Protein AF-A0A0F9HLG3-F1 (afdb_monomer_lite)

Sequence (207 aa):
MPPKTAQEIFDERIGPDDPARGALIQRFAELKELQERGDPAFQTGSKFFAGQHGQFVEEVLGGLEGGGGGGGGGGAALTFAQTEAGARLAASLARDTERISGRERLKLEDTLQSLATELLPPADVETAMRQVRRGELVKSKLAFQAVLQNLSDEAQNAERRRDLALAEENEKRTLRNARARITIDMVGKDLGRAVLFALSGTGGGGE

Structure (mmCIF, N/CA/C/O backbone):
data_AF-A0A0F9HLG3-F1
#
_entry.id   AF-A0A0F9HLG3-F1
#
loop_
_atom_site.group_PDB
_atom_site.id
_atom_site.type_symbol
_atom_site.label_atom_id
_atom_site.label_alt_id
_atom_site.label_comp_id
_atom_site.label_asym_id
_atom_site.label_entity_id
_atom_site.label_seq_id
_atom_site.pdbx_PDB_ins_code
_atom_site.Cartn_x
_atom_site.Cartn_y
_atom_site.Cartn_z
_atom_site.occupancy
_atom_site.B_iso_or_equiv
_atom_site.auth_seq_id
_atom_site.auth_comp_id
_atom_site.auth_asym_id
_atom_site.auth_atom_id
_atom_site.pdbx_PDB_model_num
ATOM 1 N N . MET A 1 1 ? -19.106 -21.103 63.448 1.00 42.03 1 MET A N 1
ATOM 2 C CA . MET A 1 1 ? -17.889 -20.370 63.045 1.00 42.03 1 MET A CA 1
ATOM 3 C C . MET A 1 1 ? -18.230 -18.890 63.093 1.00 42.03 1 MET A C 1
ATOM 5 O O . MET A 1 1 ? -19.333 -18.573 62.658 1.00 42.03 1 MET A O 1
ATOM 9 N N . PRO A 1 2 ? -17.399 -18.019 63.691 1.00 48.62 2 PRO A N 1
ATOM 10 C CA . PRO A 1 2 ? -17.635 -16.577 63.626 1.00 48.62 2 PRO A CA 1
ATOM 11 C C . PRO A 1 2 ? -17.637 -16.119 62.154 1.00 48.62 2 PRO A C 1
ATOM 13 O O . PRO A 1 2 ? -16.932 -16.736 61.349 1.00 48.62 2 PRO A O 1
ATOM 16 N N . PRO A 1 3 ? -18.442 -15.106 61.777 1.00 56.38 3 PRO A N 1
ATOM 17 C CA . PRO A 1 3 ? -18.376 -14.539 60.435 1.00 56.38 3 PRO A CA 1
ATOM 18 C C . PRO A 1 3 ? -16.963 -13.991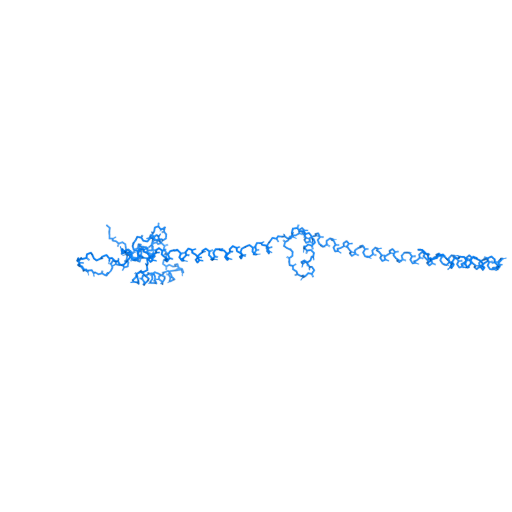 60.217 1.00 56.38 3 PRO A C 1
ATOM 20 O O . PRO A 1 3 ? -16.469 -13.230 61.050 1.00 56.38 3 PRO A O 1
ATOM 23 N N . LYS A 1 4 ? -16.300 -14.421 59.137 1.00 55.88 4 LYS A N 1
ATOM 24 C CA . LYS A 1 4 ? -14.993 -13.878 58.756 1.00 55.88 4 LYS A CA 1
ATOM 25 C C . LYS A 1 4 ? -15.152 -12.378 58.520 1.00 55.88 4 LYS A C 1
ATOM 27 O O . LYS A 1 4 ? -16.118 -11.943 57.891 1.00 55.88 4 LYS A O 1
ATOM 32 N N . THR A 1 5 ? -14.233 -11.587 59.050 1.00 64.19 5 THR A N 1
ATOM 33 C CA . THR A 1 5 ? -14.244 -10.139 58.825 1.00 64.19 5 THR A CA 1
ATOM 34 C C . THR A 1 5 ? -13.869 -9.828 57.374 1.00 64.19 5 THR A C 1
ATOM 36 O O . THR A 1 5 ? -13.147 -10.591 56.731 1.00 64.19 5 THR A O 1
ATOM 39 N N . ALA A 1 6 ? -14.330 -8.689 56.844 1.00 61.19 6 ALA A N 1
ATOM 40 C CA . ALA A 1 6 ? -14.006 -8.265 55.476 1.00 61.19 6 ALA A CA 1
ATOM 41 C C . ALA A 1 6 ? -12.488 -8.220 55.210 1.00 61.19 6 ALA A C 1
ATOM 43 O O . ALA A 1 6 ? -12.047 -8.490 54.097 1.00 61.19 6 ALA A O 1
ATOM 44 N N . GLN A 1 7 ? -11.692 -7.921 56.243 1.00 60.44 7 GLN A N 1
ATOM 45 C CA . GLN A 1 7 ? -10.230 -7.923 56.180 1.00 60.44 7 GLN A CA 1
ATOM 46 C C . GLN A 1 7 ? -9.658 -9.337 56.032 1.00 60.44 7 GLN A C 1
ATOM 48 O O . GLN A 1 7 ? -8.784 -9.539 55.201 1.00 60.44 7 GLN A O 1
ATOM 53 N N . GLU A 1 8 ? -10.193 -10.331 56.745 1.00 63.34 8 GLU A N 1
ATOM 54 C CA . GLU A 1 8 ? -9.744 -11.726 56.633 1.00 63.34 8 GLU A CA 1
ATOM 55 C C . GLU A 1 8 ? -10.077 -12.336 55.262 1.00 63.34 8 GLU A C 1
ATOM 57 O O . GLU A 1 8 ? -9.248 -13.033 54.686 1.00 63.34 8 GLU A O 1
ATOM 62 N N . ILE A 1 9 ? -11.262 -12.041 54.709 1.00 66.19 9 ILE A N 1
ATOM 63 C CA . ILE A 1 9 ? -11.673 -12.502 53.366 1.00 66.19 9 ILE A CA 1
ATOM 64 C C . ILE A 1 9 ? -10.809 -11.856 52.277 1.00 66.19 9 ILE A C 1
ATOM 66 O O . ILE A 1 9 ? -10.445 -12.495 51.286 1.00 66.19 9 ILE A O 1
ATOM 70 N N . PHE A 1 10 ? -10.478 -10.579 52.462 1.00 65.56 10 PHE A N 1
ATOM 71 C CA . PHE A 1 10 ? -9.611 -9.845 51.556 1.00 65.56 10 PHE A CA 1
ATOM 72 C C . PHE A 1 10 ? -8.170 -10.376 51.608 1.00 65.56 10 PHE A C 1
ATOM 74 O O . PHE A 1 10 ? -7.612 -10.700 50.560 1.00 65.56 10 PHE A O 1
ATOM 81 N N . ASP A 1 11 ? -7.603 -10.538 52.807 1.00 63.88 11 ASP A N 1
ATOM 82 C CA . ASP A 1 11 ? -6.215 -10.971 53.019 1.00 63.88 11 ASP A CA 1
ATOM 83 C C . ASP A 1 11 ? -5.979 -12.449 52.618 1.00 63.88 11 ASP A C 1
ATOM 85 O O . ASP A 1 11 ? -4.871 -12.813 52.224 1.00 63.88 11 ASP A O 1
ATOM 89 N N . GLU A 1 12 ? -7.010 -13.307 52.654 1.00 66.62 12 GLU A N 1
ATOM 90 C CA . GLU A 1 12 ? -6.936 -14.712 52.201 1.00 66.62 12 GLU A CA 1
ATOM 91 C C . GLU A 1 12 ? -6.783 -14.832 50.672 1.00 66.62 12 GLU A C 1
ATOM 93 O O . GLU A 1 12 ? -6.252 -15.826 50.168 1.00 66.62 12 GLU A O 1
ATOM 98 N N . ARG A 1 13 ? -7.233 -13.820 49.918 1.00 64.81 13 ARG A N 1
ATOM 99 C CA . ARG A 1 13 ? -7.300 -13.860 48.447 1.00 64.81 13 ARG A CA 1
ATOM 100 C C . ARG A 1 13 ? -6.348 -12.886 47.761 1.00 64.81 13 ARG A C 1
ATOM 102 O O . ARG A 1 13 ? -5.903 -13.159 46.648 1.00 64.81 13 ARG A O 1
ATOM 109 N N . ILE A 1 14 ? -6.047 -11.772 48.418 1.00 61.62 14 ILE A N 1
ATOM 110 C CA . ILE A 1 14 ? -5.098 -10.750 47.986 1.00 61.62 14 ILE A CA 1
ATOM 111 C C . ILE A 1 14 ? -4.077 -10.654 49.111 1.00 61.62 14 ILE A C 1
ATOM 113 O O . ILE A 1 14 ? -4.368 -10.117 50.177 1.00 61.62 14 ILE A O 1
ATOM 117 N N . GLY A 1 15 ? -2.896 -11.234 48.894 1.00 59.78 15 GLY A N 1
ATOM 118 C CA . GLY A 1 15 ? -1.859 -11.287 49.918 1.00 59.78 15 GLY A CA 1
ATOM 119 C C . GLY A 1 15 ? -1.499 -9.890 50.449 1.00 59.78 15 GLY A C 1
ATOM 120 O O . GLY A 1 15 ? -1.635 -8.895 49.731 1.00 59.78 15 GLY A O 1
ATOM 121 N N . PRO A 1 16 ? -1.006 -9.788 51.695 1.00 61.00 16 PRO A N 1
ATOM 122 C CA . PRO A 1 16 ? -0.736 -8.502 52.343 1.00 61.00 16 PRO A CA 1
ATOM 123 C C . PRO A 1 16 ? 0.295 -7.638 51.595 1.00 61.00 16 PRO A C 1
ATOM 125 O O . PRO A 1 16 ? 0.257 -6.414 51.729 1.00 61.00 16 PRO A O 1
ATOM 128 N N . ASP A 1 17 ? 1.149 -8.271 50.784 1.00 62.41 17 ASP A N 1
ATOM 129 C CA . ASP A 1 17 ? 2.221 -7.650 49.998 1.00 62.41 17 ASP A CA 1
ATOM 130 C C . ASP A 1 17 ? 1.841 -7.392 48.522 1.00 62.41 17 ASP A C 1
ATOM 132 O O . ASP A 1 17 ? 2.704 -7.048 47.711 1.00 62.41 17 ASP A O 1
ATOM 136 N N . ASP A 1 18 ? 0.570 -7.565 48.135 1.00 63.25 18 ASP A N 1
ATOM 137 C CA . ASP A 1 18 ? 0.130 -7.331 46.755 1.00 63.25 18 ASP A CA 1
ATOM 138 C C . ASP A 1 18 ? 0.107 -5.818 46.428 1.00 63.25 18 ASP A C 1
ATOM 140 O O . ASP A 1 18 ? -0.595 -5.048 47.098 1.00 63.25 18 ASP A O 1
ATOM 144 N N . PRO A 1 19 ? 0.821 -5.352 45.382 1.00 59.47 19 PRO A N 1
ATOM 145 C CA . PRO A 1 19 ? 0.828 -3.942 44.988 1.00 59.47 19 PRO A CA 1
ATOM 146 C C . PRO A 1 19 ? -0.559 -3.401 44.591 1.00 59.47 19 PRO A C 1
ATOM 148 O O . PRO A 1 19 ? -0.770 -2.186 44.621 1.00 59.47 19 PRO A O 1
ATOM 151 N N . ALA A 1 20 ? -1.523 -4.263 44.250 1.00 62.88 20 ALA A N 1
ATOM 152 C CA . ALA A 1 20 ? -2.897 -3.873 43.930 1.00 62.88 20 ALA A CA 1
ATOM 153 C C . ALA A 1 20 ? -3.781 -3.642 45.171 1.00 62.88 20 ALA A C 1
ATOM 155 O O . ALA A 1 20 ? -4.898 -3.130 45.043 1.00 62.88 20 ALA A O 1
ATOM 156 N N . ARG A 1 21 ? -3.295 -3.964 46.378 1.00 65.81 21 ARG A N 1
ATOM 157 C CA . ARG A 1 21 ? -4.060 -3.883 47.633 1.00 65.81 21 ARG A CA 1
ATOM 158 C C . ARG A 1 21 ? -4.620 -2.490 47.905 1.00 65.81 21 ARG A C 1
ATOM 160 O O . ARG A 1 21 ? -5.815 -2.346 48.153 1.00 65.81 21 ARG A O 1
ATOM 167 N N . GLY A 1 22 ? -3.779 -1.461 47.807 1.00 61.09 22 GLY A N 1
ATOM 168 C CA . GLY A 1 22 ? -4.196 -0.075 48.047 1.00 61.09 22 GLY A CA 1
ATOM 169 C C . GLY A 1 22 ? -5.279 0.392 47.069 1.00 61.09 22 GLY A C 1
ATOM 170 O O . GLY A 1 22 ? -6.257 1.013 47.479 1.00 61.09 22 GLY A O 1
ATOM 171 N N . ALA A 1 23 ? -5.150 0.018 45.792 1.00 66.69 23 ALA A N 1
ATOM 172 C CA . ALA A 1 23 ? -6.131 0.352 44.765 1.00 66.69 23 ALA A CA 1
ATOM 173 C C . ALA A 1 23 ? -7.467 -0.366 45.001 1.00 66.69 23 ALA A C 1
ATOM 175 O O . ALA A 1 23 ? -8.523 0.245 44.865 1.00 66.69 23 ALA A O 1
ATOM 176 N N . LEU A 1 24 ? -7.438 -1.642 45.394 1.00 66.94 24 LEU A N 1
ATOM 177 C CA . LEU A 1 24 ? -8.653 -2.415 45.647 1.00 66.94 24 LEU A CA 1
ATOM 178 C C . LEU A 1 24 ? -9.408 -1.913 46.879 1.00 66.94 24 LEU A C 1
ATOM 180 O O . LEU A 1 24 ? -10.621 -1.751 46.800 1.00 66.94 24 LEU A O 1
ATOM 184 N N . ILE A 1 25 ? -8.716 -1.574 47.970 1.00 70.31 25 ILE A N 1
ATOM 185 C CA . ILE A 1 25 ? -9.344 -0.974 49.162 1.00 70.31 25 ILE A CA 1
ATOM 186 C C . ILE A 1 25 ? -10.061 0.334 48.800 1.00 70.31 25 ILE A C 1
ATOM 188 O O . ILE A 1 25 ? -11.205 0.547 49.204 1.00 70.31 25 ILE A O 1
ATOM 192 N N . GLN A 1 26 ? -9.418 1.187 47.997 1.00 69.00 26 GLN A N 1
ATOM 193 C CA . GLN A 1 26 ? -10.017 2.441 47.545 1.00 69.00 26 GLN A CA 1
ATOM 194 C C . GLN A 1 26 ? -11.257 2.194 46.671 1.00 69.00 26 GLN A C 1
ATOM 196 O O . GLN A 1 26 ? -12.282 2.843 46.865 1.00 69.00 26 GLN A O 1
ATOM 201 N N . ARG A 1 27 ? -11.212 1.194 45.780 1.00 70.88 27 ARG A N 1
ATOM 202 C CA . ARG A 1 27 ? -12.379 0.787 44.981 1.00 70.88 27 ARG A CA 1
ATOM 203 C C . ARG A 1 27 ? -13.511 0.221 45.831 1.00 70.88 27 ARG A C 1
ATOM 205 O O . ARG A 1 27 ? -14.661 0.532 45.557 1.00 70.88 27 ARG A O 1
ATOM 212 N N . PHE A 1 28 ? -13.225 -0.556 46.872 1.00 73.25 28 PHE A N 1
ATOM 213 C CA . PHE A 1 28 ? -14.263 -1.053 47.781 1.00 73.25 28 PHE A CA 1
ATOM 214 C C . PHE A 1 28 ? -14.950 0.076 48.559 1.00 73.25 28 PHE A C 1
ATOM 216 O O . PHE A 1 28 ? -16.162 0.019 48.758 1.00 73.25 28 PHE A O 1
ATOM 223 N N . 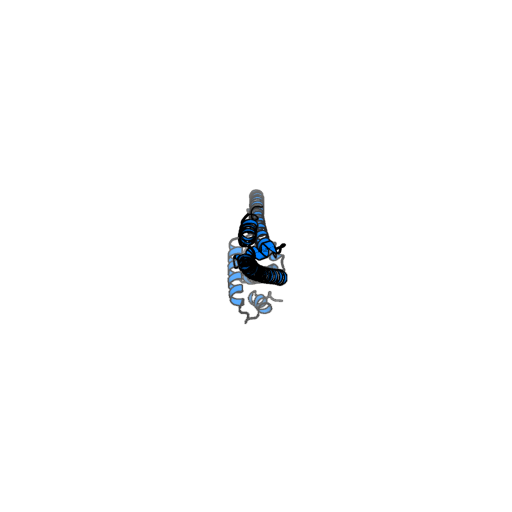ALA A 1 29 ? -14.212 1.121 48.942 1.00 72.38 29 ALA A N 1
ATOM 224 C CA . ALA A 1 29 ? -14.798 2.312 49.556 1.00 72.38 29 ALA A CA 1
ATOM 225 C C . ALA A 1 29 ? -15.721 3.070 48.582 1.00 72.38 29 ALA A C 1
ATOM 227 O O . ALA A 1 29 ? -16.839 3.418 48.954 1.00 72.38 29 ALA A O 1
ATOM 228 N N . GLU A 1 30 ? -15.300 3.251 47.325 1.00 72.69 30 GLU A N 1
ATOM 229 C CA . GLU A 1 30 ? -16.135 3.854 46.271 1.00 72.69 30 GLU A CA 1
ATOM 230 C C . GLU A 1 30 ? -17.400 3.025 45.997 1.00 72.69 30 GLU A C 1
ATOM 232 O O . GLU A 1 30 ? -18.493 3.569 45.857 1.00 72.69 30 GLU A O 1
ATOM 237 N N . LEU A 1 31 ? -17.277 1.695 45.958 1.00 73.75 31 LEU A N 1
ATOM 238 C CA . LEU A 1 31 ? -18.411 0.788 45.769 1.00 73.75 31 LEU A CA 1
ATOM 239 C C . LEU A 1 31 ? -19.404 0.854 46.932 1.00 73.75 31 LEU A C 1
ATOM 241 O O . LEU A 1 31 ? -20.612 0.813 46.701 1.00 73.75 31 LEU A O 1
ATOM 245 N N . LYS A 1 32 ? -18.913 1.008 48.165 1.00 72.00 32 LYS A N 1
ATOM 246 C CA . LYS A 1 32 ? -19.766 1.218 49.338 1.00 72.00 32 LYS A CA 1
ATOM 247 C C . LYS A 1 32 ? -20.513 2.551 49.258 1.00 72.00 32 LYS A C 1
ATOM 249 O O . LYS A 1 32 ? -21.709 2.586 49.526 1.00 72.00 32 LYS A O 1
ATOM 254 N N . GLU A 1 33 ? -19.855 3.621 48.818 1.00 74.88 33 GLU A N 1
ATOM 255 C CA . GLU A 1 33 ? -20.517 4.913 48.594 1.00 74.88 33 GLU A CA 1
ATOM 256 C C . GLU A 1 33 ? -21.612 4.803 47.516 1.00 74.88 33 GLU A C 1
ATOM 258 O O . GLU A 1 33 ? -22.705 5.346 47.675 1.00 74.88 33 GLU A O 1
ATOM 263 N N . LEU A 1 34 ? -21.368 4.045 46.441 1.00 72.88 34 LEU A N 1
ATOM 264 C CA . LEU A 1 34 ? -22.370 3.776 45.402 1.00 72.88 34 LEU A CA 1
ATOM 265 C C . LEU A 1 34 ? -23.542 2.928 45.919 1.00 72.88 34 LEU A C 1
ATOM 267 O O . LEU A 1 34 ? -24.694 3.185 45.557 1.00 72.88 34 LEU A O 1
ATOM 271 N N . GLN A 1 35 ? -23.273 1.961 46.797 1.00 72.12 35 GLN A N 1
ATOM 272 C CA . GLN A 1 35 ? -24.302 1.169 47.469 1.00 72.12 35 GLN A CA 1
ATOM 273 C C . GLN A 1 35 ? -25.169 2.043 48.391 1.00 72.12 35 GLN A C 1
ATOM 275 O O . GLN A 1 35 ? -26.398 1.980 48.297 1.00 72.12 35 GLN A O 1
ATOM 280 N N . GLU A 1 36 ? -24.555 2.904 49.212 1.00 73.56 36 GLU A N 1
ATOM 281 C CA . GLU A 1 36 ? -25.245 3.869 50.089 1.00 73.56 36 GLU A CA 1
ATOM 282 C C . GLU A 1 36 ? -26.058 4.898 49.286 1.00 73.56 36 GLU A C 1
ATOM 284 O O . GLU A 1 36 ? -27.140 5.317 49.703 1.00 73.56 36 GLU A O 1
ATOM 289 N N . ARG A 1 37 ? -25.585 5.259 48.088 1.00 73.94 37 ARG A N 1
ATOM 290 C CA . ARG A 1 37 ? -26.290 6.140 47.144 1.00 73.94 37 ARG A CA 1
ATOM 291 C C . ARG A 1 37 ? -27.481 5.470 46.451 1.00 73.94 37 ARG A C 1
ATOM 293 O O . ARG A 1 37 ? -28.236 6.151 45.755 1.00 73.94 37 ARG A O 1
ATOM 300 N N . GLY A 1 38 ? -27.668 4.164 46.639 1.00 68.06 38 GLY A N 1
ATOM 301 C CA . GLY A 1 38 ? -28.791 3.424 46.070 1.00 68.06 38 GLY A CA 1
ATOM 302 C C . GLY A 1 38 ? -28.574 2.973 44.625 1.00 68.06 38 GLY A C 1
ATOM 303 O O . GLY A 1 38 ? -29.555 2.793 43.902 1.00 68.06 38 GLY A O 1
ATOM 304 N N . ASP A 1 39 ? -27.324 2.809 44.174 1.00 71.88 39 ASP A N 1
ATOM 305 C CA . ASP A 1 39 ? -27.041 2.356 42.808 1.00 71.88 39 ASP A CA 1
ATOM 306 C C . ASP A 1 39 ? -27.589 0.929 42.590 1.00 71.88 39 ASP A C 1
ATOM 308 O O . ASP A 1 39 ? -27.182 0.008 43.309 1.00 71.88 39 ASP A O 1
ATOM 312 N N . PRO A 1 40 ? -28.495 0.710 41.613 1.00 65.56 40 PRO A N 1
ATOM 313 C CA . PRO A 1 40 ? -29.122 -0.589 41.366 1.00 65.56 40 PRO A CA 1
ATOM 314 C C . PRO A 1 40 ? -28.126 -1.697 40.994 1.00 65.56 40 PRO A C 1
ATOM 316 O O . PRO A 1 40 ? -28.454 -2.874 41.153 1.00 65.56 40 PRO A O 1
ATOM 319 N N . ALA A 1 41 ? -26.922 -1.360 40.518 1.00 67.62 41 ALA A N 1
ATOM 320 C CA . ALA A 1 41 ? -25.886 -2.341 40.202 1.00 67.62 41 ALA A CA 1
ATOM 321 C C . ALA A 1 41 ? -25.229 -2.950 41.452 1.00 67.62 41 ALA A C 1
ATOM 323 O O . ALA A 1 41 ? -24.700 -4.060 41.361 1.00 67.62 41 ALA A O 1
ATOM 324 N N . PHE A 1 42 ? -25.307 -2.278 42.604 1.00 67.50 42 PHE A N 1
ATOM 325 C CA . PHE A 1 42 ? -24.647 -2.681 43.853 1.00 67.50 42 PHE A CA 1
ATOM 326 C C . PHE A 1 42 ? -25.632 -2.942 45.002 1.00 67.50 42 PHE A C 1
ATOM 328 O O . PHE A 1 42 ? -25.222 -3.078 46.150 1.00 67.50 42 PHE A O 1
ATOM 335 N N . GLN A 1 43 ? -26.929 -3.060 44.700 1.00 71.69 43 GLN A N 1
ATOM 336 C CA . GLN A 1 43 ? -27.934 -3.528 45.659 1.00 71.69 43 GLN A CA 1
ATOM 337 C C . GLN A 1 43 ? -27.932 -5.056 45.784 1.00 71.69 43 GLN A C 1
ATOM 339 O O . GLN A 1 43 ? -27.648 -5.775 44.819 1.00 71.69 43 GLN A O 1
ATOM 344 N N . THR A 1 44 ? -28.304 -5.553 46.964 1.00 63.12 44 THR A N 1
ATOM 345 C CA . THR A 1 44 ? -28.450 -6.984 47.257 1.00 63.12 44 THR A CA 1
ATOM 346 C C . THR A 1 44 ? -29.336 -7.663 46.204 1.00 63.12 44 THR A C 1
ATOM 348 O O . THR A 1 44 ? -30.454 -7.216 45.939 1.00 63.12 44 THR A O 1
ATOM 351 N N . GLY A 1 45 ? -28.834 -8.729 45.571 1.00 59.56 45 GLY A N 1
ATOM 352 C CA . GLY A 1 45 ? -29.530 -9.422 44.473 1.00 59.56 45 GLY A CA 1
ATOM 353 C C . GLY A 1 45 ? -29.275 -8.869 43.061 1.00 59.56 45 GLY A C 1
ATOM 354 O O . GLY A 1 45 ? -29.915 -9.314 42.104 1.00 59.56 45 GLY A O 1
ATOM 355 N N . SER A 1 46 ? -28.343 -7.925 42.894 1.00 68.56 46 SER A N 1
ATOM 356 C CA . SER A 1 46 ? -27.893 -7.451 41.579 1.00 68.56 46 SER A CA 1
ATOM 357 C C . SER A 1 46 ? -27.262 -8.566 40.730 1.00 68.56 46 SER A C 1
ATOM 359 O O . SER A 1 46 ? -26.563 -9.450 41.227 1.00 68.56 46 SER A O 1
ATOM 361 N N . LYS A 1 47 ? -27.424 -8.470 39.401 1.00 70.25 47 LYS A N 1
ATOM 362 C CA . LYS A 1 47 ? -26.732 -9.341 38.430 1.00 70.25 47 LYS A CA 1
ATOM 363 C C . LYS A 1 47 ? -25.208 -9.247 38.537 1.00 70.25 47 LYS A C 1
ATOM 365 O O . LYS A 1 47 ? -24.531 -10.200 38.165 1.00 70.25 47 LYS A O 1
ATOM 370 N N . PHE A 1 48 ? -24.678 -8.127 39.033 1.00 69.31 48 PHE A N 1
ATOM 371 C CA . PHE A 1 48 ? -23.248 -7.968 39.296 1.00 69.31 48 PHE A CA 1
ATOM 372 C C . PHE A 1 48 ? -22.763 -9.013 40.308 1.00 69.31 48 PHE A C 1
ATOM 374 O O . PHE A 1 48 ? -21.783 -9.707 40.047 1.00 69.31 48 PHE A O 1
ATOM 381 N N . PHE A 1 49 ? -23.516 -9.206 41.393 1.00 69.12 49 PHE A N 1
ATOM 382 C CA . PHE A 1 49 ? -23.207 -10.164 42.454 1.00 69.12 49 PHE A CA 1
ATOM 383 C C . PHE A 1 49 ? -23.403 -11.632 42.049 1.00 69.12 49 PHE A C 1
ATOM 385 O O . PHE A 1 49 ? -22.860 -12.524 42.688 1.00 69.12 49 PHE A O 1
ATOM 392 N N . ALA A 1 50 ? -24.078 -11.911 40.929 1.00 68.50 50 ALA A N 1
ATOM 393 C CA . ALA A 1 50 ? -24.226 -13.274 40.414 1.00 68.50 50 ALA A CA 1
ATOM 394 C C . ALA A 1 50 ? -22.927 -13.862 39.814 1.00 68.50 50 ALA A C 1
ATOM 396 O O . ALA A 1 50 ? -22.847 -15.070 39.593 1.00 68.50 50 ALA A O 1
ATOM 397 N N . GLY A 1 51 ? -21.917 -13.033 39.519 1.00 67.69 51 GLY A N 1
ATOM 398 C CA . GLY A 1 51 ? -20.627 -13.477 38.979 1.00 67.69 51 GLY A CA 1
ATOM 399 C C . GLY A 1 51 ? -19.603 -13.847 40.059 1.00 67.69 51 GLY A C 1
ATOM 400 O O . GLY A 1 51 ? -19.676 -13.370 41.185 1.00 67.69 51 GLY A O 1
ATOM 401 N N . GLN A 1 52 ? -18.576 -14.625 39.700 1.00 63.16 52 GLN A N 1
ATOM 402 C CA . GLN A 1 52 ? -17.522 -15.077 40.628 1.00 63.16 52 GLN A CA 1
ATOM 403 C C . GLN A 1 52 ? -16.767 -13.921 41.321 1.00 63.16 52 GLN A C 1
ATOM 405 O O . GLN A 1 52 ? -16.363 -14.042 42.476 1.00 63.16 52 GLN A O 1
ATOM 410 N N . HIS A 1 53 ? -16.591 -12.792 40.627 1.00 66.44 53 HIS A N 1
ATOM 411 C CA . HIS A 1 53 ? -16.017 -11.566 41.195 1.00 66.44 53 HIS A CA 1
ATOM 412 C C . HIS A 1 53 ? -17.043 -10.749 41.985 1.00 66.44 53 HIS A C 1
ATOM 414 O O . HIS A 1 53 ? -16.686 -10.125 42.975 1.00 66.44 53 HIS A O 1
ATOM 420 N N . GLY A 1 54 ? -18.312 -10.785 41.581 1.00 68.06 54 GLY A N 1
ATOM 421 C CA . GLY A 1 54 ? -19.398 -10.121 42.289 1.00 68.06 54 GLY A CA 1
ATOM 422 C C . GLY A 1 54 ? -19.648 -10.729 43.660 1.00 68.06 54 GLY A C 1
ATOM 423 O O . GLY A 1 54 ? -19.697 -9.996 44.634 1.00 68.06 54 GLY A O 1
ATOM 424 N N . GLN A 1 55 ? -19.689 -12.057 43.760 1.00 69.62 55 GLN A N 1
ATOM 425 C CA . GLN A 1 55 ? -19.842 -12.762 45.038 1.00 69.62 55 GLN A CA 1
ATOM 426 C C . GLN A 1 55 ? -18.759 -12.367 46.049 1.00 69.62 55 GLN A C 1
ATOM 428 O O . GLN A 1 55 ? -19.054 -12.155 47.216 1.00 69.62 55 GLN A O 1
ATOM 433 N N . PHE A 1 56 ? -17.515 -12.196 45.590 1.00 69.94 56 PHE A N 1
ATOM 434 C CA . PHE A 1 56 ? -16.425 -11.709 46.438 1.00 69.94 56 PHE A CA 1
ATOM 435 C C . PHE A 1 56 ? -16.661 -10.277 46.928 1.00 69.94 56 PHE A C 1
ATOM 437 O O . PHE A 1 56 ? -16.431 -9.977 48.094 1.00 69.94 56 PHE A O 1
ATOM 444 N N . VAL A 1 57 ? -17.137 -9.391 46.049 1.00 71.38 57 VAL A N 1
ATOM 445 C CA . VAL A 1 57 ? -17.460 -8.008 46.419 1.00 71.38 57 VAL A CA 1
ATOM 446 C C . VAL A 1 57 ? -18.639 -7.964 47.394 1.00 71.38 57 VAL A C 1
ATOM 448 O O . VAL A 1 57 ? -18.587 -7.206 48.355 1.00 71.38 57 VAL A O 1
ATOM 451 N N . GLU A 1 58 ? -19.661 -8.795 47.191 1.00 72.00 58 GLU A N 1
ATOM 452 C CA . GLU A 1 58 ? -20.810 -8.928 48.095 1.00 72.00 58 GLU A CA 1
ATOM 453 C C . GLU A 1 58 ? -20.379 -9.415 49.484 1.00 72.00 58 GLU A C 1
ATOM 455 O O . GLU A 1 58 ? -20.809 -8.864 50.493 1.00 72.00 58 GLU A O 1
ATOM 460 N N . GLU A 1 59 ? -19.477 -10.395 49.546 1.00 69.75 59 GLU A N 1
ATOM 461 C CA . GLU A 1 59 ? -18.959 -10.947 50.802 1.00 69.75 59 GLU A CA 1
ATOM 462 C C . GLU A 1 59 ? -18.110 -9.920 51.574 1.00 69.75 59 GLU A C 1
ATOM 464 O O . GLU A 1 59 ? -18.267 -9.757 52.786 1.00 69.75 59 GLU A O 1
ATOM 469 N N . VAL A 1 60 ? -17.259 -9.162 50.871 1.00 70.44 60 VAL A N 1
ATOM 470 C CA . VAL A 1 60 ? -16.436 -8.090 51.460 1.00 70.44 60 VAL A CA 1
ATOM 471 C C . VAL A 1 60 ? -17.300 -6.911 51.926 1.00 70.44 60 VAL A C 1
ATOM 473 O O . VAL A 1 60 ? -17.076 -6.386 53.019 1.00 70.44 60 VAL A O 1
ATOM 476 N N . LEU A 1 61 ? -18.310 -6.507 51.147 1.00 69.62 61 LEU A N 1
ATOM 477 C CA . LEU A 1 61 ? -19.250 -5.443 51.526 1.00 69.62 61 LEU A CA 1
ATOM 478 C C . LEU A 1 61 ? -20.153 -5.868 52.695 1.00 69.62 61 LEU A C 1
ATOM 480 O O . LEU A 1 61 ? -20.312 -5.103 53.646 1.00 69.62 61 LEU A O 1
ATOM 484 N N . GLY A 1 62 ? -20.661 -7.102 52.696 1.00 67.31 62 GLY A N 1
ATOM 485 C CA . GLY A 1 62 ? -21.440 -7.652 53.811 1.00 67.31 62 GLY A CA 1
ATOM 486 C C . GLY A 1 62 ? -20.620 -7.780 55.101 1.00 67.31 62 GLY A C 1
ATOM 487 O O . GLY A 1 62 ? -21.117 -7.507 56.195 1.00 67.31 62 GLY A O 1
ATOM 488 N N . GLY A 1 63 ? -19.326 -8.099 54.989 1.00 63.00 63 GLY A N 1
ATOM 489 C CA . GLY A 1 63 ? -18.390 -8.088 56.117 1.00 63.00 63 GLY A CA 1
ATOM 490 C C . GLY A 1 63 ? -18.093 -6.686 56.674 1.00 63.00 63 GLY A C 1
ATOM 491 O O . GLY A 1 63 ? -17.741 -6.564 57.848 1.00 63.00 63 GLY A O 1
ATOM 492 N N . LEU A 1 64 ? -18.253 -5.627 55.868 1.00 61.09 64 LEU A N 1
ATOM 493 C CA . LEU A 1 64 ? -18.159 -4.222 56.299 1.00 61.09 64 LEU A CA 1
ATOM 494 C C . LEU A 1 64 ? -19.440 -3.733 56.996 1.00 61.09 64 LEU A C 1
ATOM 496 O O . LEU A 1 64 ? -19.383 -2.777 57.773 1.00 61.09 64 LEU A O 1
ATOM 500 N N . GLU A 1 65 ? -20.581 -4.366 56.723 1.00 55.28 65 GLU A N 1
ATOM 501 C CA . GLU A 1 65 ? -21.891 -4.041 57.304 1.00 55.28 65 GLU A CA 1
ATOM 502 C C . GLU A 1 65 ? -22.073 -4.660 58.705 1.00 55.28 65 GLU A C 1
ATOM 504 O O . GLU A 1 65 ? -22.717 -4.076 59.577 1.00 55.28 65 GLU A O 1
ATOM 509 N N . GLY A 1 66 ? -21.395 -5.780 58.986 1.00 47.41 66 GLY A N 1
ATOM 510 C CA . GLY A 1 66 ? -21.416 -6.477 60.282 1.00 47.41 66 GLY A CA 1
ATOM 511 C C . GLY A 1 66 ? -20.807 -5.724 61.479 1.00 47.41 66 GLY A C 1
ATOM 512 O O . GLY A 1 66 ? -20.773 -6.269 62.582 1.00 47.41 66 GLY A O 1
ATOM 513 N N . GLY A 1 67 ? -20.327 -4.490 61.290 1.00 41.28 67 GLY A N 1
ATOM 514 C CA . GLY A 1 67 ? -19.754 -3.641 62.344 1.00 41.28 67 GLY A CA 1
ATOM 515 C C . GLY A 1 67 ? -20.686 -2.559 62.909 1.00 41.28 67 GLY A C 1
ATOM 516 O O . GLY A 1 67 ? -20.311 -1.895 63.875 1.00 41.28 67 GLY A O 1
ATOM 517 N N . GLY A 1 68 ? -21.878 -2.353 62.339 1.00 35.38 68 GLY A N 1
ATOM 518 C CA . GLY A 1 68 ? -22.808 -1.291 62.746 1.00 35.38 68 GLY A CA 1
ATOM 519 C C . GLY A 1 68 ? -24.117 -1.855 63.291 1.00 35.38 68 GLY A C 1
ATOM 520 O O . GLY A 1 68 ? -24.924 -2.397 62.547 1.00 35.38 68 GLY A O 1
ATOM 521 N N . GLY A 1 69 ? -24.332 -1.757 64.601 1.00 33.56 69 GLY A N 1
ATOM 522 C CA . GLY A 1 69 ? -25.502 -2.325 65.265 1.00 33.56 69 GLY A CA 1
ATOM 523 C C . GLY A 1 69 ? -26.846 -1.653 64.940 1.00 33.56 69 GLY A C 1
ATOM 524 O O . GLY A 1 69 ? -26.932 -0.440 64.823 1.00 33.56 69 GLY A O 1
ATOM 525 N N . GLY A 1 70 ? -27.902 -2.476 64.953 1.00 34.34 70 GLY A N 1
ATOM 526 C CA . GLY A 1 70 ? -29.154 -2.221 65.681 1.00 34.34 70 GLY A CA 1
ATOM 527 C C . GLY A 1 70 ? -30.238 -1.336 65.047 1.00 34.34 70 GLY A C 1
ATOM 528 O O . GLY A 1 70 ? -30.066 -0.135 64.906 1.00 34.34 70 GLY A O 1
ATOM 529 N N . GLY A 1 71 ? -31.445 -1.908 64.900 1.00 31.83 71 GLY A N 1
ATOM 530 C CA . GLY A 1 71 ? -32.689 -1.179 65.197 1.00 31.83 71 GLY A CA 1
ATOM 531 C C . GLY A 1 71 ? -33.799 -1.186 64.138 1.00 31.83 71 GLY A C 1
ATOM 532 O O . GLY A 1 71 ? -33.834 -0.316 63.287 1.00 31.83 71 GLY A O 1
ATOM 533 N N . GLY A 1 72 ? -34.760 -2.107 64.298 1.00 31.16 72 GLY A N 1
ATOM 534 C CA . GLY A 1 72 ? -36.207 -1.833 64.391 1.00 31.16 72 GLY A CA 1
ATOM 535 C C . GLY A 1 72 ? -37.004 -1.214 63.224 1.00 31.16 72 GLY A C 1
ATOM 536 O O . GLY A 1 72 ? -36.703 -0.137 62.736 1.00 31.16 72 GLY A O 1
ATOM 537 N N . GLY A 1 73 ? -38.187 -1.795 62.973 1.00 33.88 73 GLY A N 1
ATOM 538 C CA . GLY A 1 73 ? -39.402 -1.011 62.696 1.00 33.88 73 GLY A CA 1
ATOM 539 C C . GLY A 1 73 ? -40.148 -1.354 61.405 1.00 33.88 73 GLY A C 1
ATOM 540 O O . GLY A 1 73 ? -39.632 -1.187 60.311 1.00 33.88 73 GLY A O 1
ATOM 541 N N . GLY A 1 74 ? -41.386 -1.834 61.552 1.00 38.00 74 GLY A N 1
ATOM 542 C CA . GLY A 1 74 ? -42.265 -2.271 60.468 1.00 38.00 74 GLY A CA 1
ATOM 543 C C . GLY A 1 74 ? -42.883 -1.157 59.613 1.00 38.00 74 GLY A C 1
ATOM 544 O O . GLY A 1 74 ? -42.929 0.008 59.996 1.00 38.00 74 GLY A O 1
ATOM 545 N N . GLY A 1 75 ? -43.432 -1.579 58.470 1.00 36.81 75 GLY A N 1
ATOM 546 C CA . GLY A 1 75 ? -44.233 -0.766 57.552 1.00 36.81 75 GLY A CA 1
ATOM 547 C C . GLY A 1 75 ? -43.806 -0.983 56.103 1.00 36.81 75 GLY A C 1
ATOM 548 O O . GLY A 1 75 ? -42.905 -0.308 55.622 1.00 36.81 75 GLY A O 1
ATOM 549 N N . ALA A 1 76 ? -44.428 -1.933 55.397 1.00 47.69 76 ALA A N 1
ATOM 550 C CA . ALA A 1 76 ? -44.128 -2.204 53.991 1.00 47.69 76 ALA A CA 1
ATOM 551 C C . ALA A 1 76 ? -44.672 -1.083 53.084 1.00 47.69 76 ALA A C 1
ATOM 553 O O . ALA A 1 76 ? -45.742 -1.206 52.488 1.00 47.69 76 ALA A O 1
ATOM 554 N N . ALA A 1 77 ? -43.940 0.027 52.995 1.00 49.72 77 ALA A N 1
ATOM 555 C CA . ALA A 1 77 ? -44.072 0.972 51.897 1.00 49.72 77 ALA A CA 1
ATOM 556 C C . ALA A 1 77 ? -43.324 0.396 50.685 1.00 49.72 77 ALA A C 1
ATOM 558 O O . ALA A 1 77 ? -42.128 0.120 50.770 1.00 49.72 77 ALA A O 1
ATOM 559 N N . LEU A 1 78 ? -44.030 0.180 49.570 1.00 50.62 78 LEU A N 1
ATOM 560 C CA . LEU A 1 78 ? -43.407 -0.239 48.312 1.00 50.62 78 LEU A CA 1
ATOM 561 C C . LEU A 1 78 ? -42.372 0.816 47.902 1.00 50.62 78 LEU A C 1
ATOM 563 O O . LEU A 1 78 ? -42.693 2.004 47.817 1.00 50.62 78 LEU A O 1
ATOM 567 N N . THR A 1 79 ? -41.132 0.397 47.659 1.00 65.25 79 THR A N 1
ATOM 568 C CA . THR A 1 79 ? -40.079 1.316 47.206 1.00 65.25 79 THR A CA 1
ATOM 569 C C . THR A 1 79 ? -40.416 1.838 45.808 1.00 65.25 79 THR A C 1
ATOM 571 O O . THR A 1 79 ? -41.123 1.181 45.045 1.00 65.25 79 THR A O 1
ATOM 574 N N . PHE A 1 80 ? -39.919 3.019 45.424 1.00 56.25 80 PHE A N 1
ATOM 575 C CA . PHE A 1 80 ? -40.212 3.606 44.107 1.00 56.25 80 PHE A CA 1
ATOM 576 C C . PHE A 1 80 ? -39.901 2.634 42.950 1.00 56.25 80 PHE A C 1
ATOM 578 O O . PHE A 1 80 ? -40.677 2.548 42.004 1.00 56.25 80 PHE A O 1
ATOM 585 N N . ALA A 1 81 ? -38.852 1.813 43.077 1.00 60.59 81 ALA A N 1
ATOM 586 C CA . ALA A 1 81 ? -38.506 0.747 42.132 1.00 60.59 81 ALA A CA 1
ATOM 587 C C . ALA A 1 81 ? -39.571 -0.366 42.012 1.00 60.59 81 ALA A C 1
ATOM 589 O O . ALA A 1 81 ? -39.697 -0.978 40.955 1.00 60.59 81 ALA A O 1
ATOM 590 N N . GLN A 1 82 ? -40.347 -0.611 43.073 1.00 66.69 82 GLN A N 1
ATOM 591 C CA . GLN A 1 82 ? -41.457 -1.572 43.116 1.00 66.69 82 GLN A CA 1
ATOM 592 C C . GLN A 1 82 ? -42.787 -0.971 42.633 1.00 66.69 82 GLN A C 1
ATOM 594 O O . GLN A 1 82 ? -43.753 -1.704 42.428 1.00 66.69 82 GLN A O 1
ATOM 599 N N . THR A 1 83 ? -42.861 0.349 42.440 1.00 72.25 83 THR A N 1
ATOM 600 C CA . THR A 1 83 ? -44.046 0.990 41.857 1.00 72.25 83 THR A CA 1
ATOM 601 C C . THR A 1 83 ? -44.077 0.821 40.339 1.00 72.25 83 THR A C 1
ATOM 603 O O . THR A 1 83 ? -43.043 0.776 39.674 1.00 72.25 83 THR A O 1
ATOM 606 N N . GLU A 1 84 ? -45.278 0.794 39.758 1.00 73.62 84 GLU A N 1
ATOM 607 C CA . GLU A 1 84 ? -45.467 0.700 38.305 1.00 73.62 84 GLU A CA 1
ATOM 608 C C . GLU A 1 84 ? -44.767 1.849 37.549 1.00 73.62 84 GLU A C 1
ATOM 610 O O . GLU A 1 84 ? -44.239 1.658 36.453 1.00 73.62 84 GLU A O 1
ATOM 615 N N . ALA A 1 85 ? -44.696 3.037 38.160 1.00 69.88 85 ALA A N 1
ATOM 616 C CA . ALA A 1 85 ? -43.949 4.174 37.631 1.00 69.88 85 ALA A CA 1
ATOM 617 C C . ALA A 1 85 ? -42.430 3.910 37.599 1.00 69.88 85 ALA A C 1
ATOM 619 O O . ALA A 1 85 ? -41.785 4.201 36.590 1.00 69.88 85 ALA A O 1
ATOM 620 N N . GLY A 1 86 ? -41.871 3.301 38.651 1.00 69.06 86 GLY A N 1
ATOM 621 C CA . GLY A 1 86 ? -40.467 2.884 38.692 1.00 69.06 86 GLY A CA 1
ATOM 622 C C . GLY A 1 86 ? -40.144 1.784 37.682 1.00 69.06 86 GLY A C 1
ATOM 623 O O . GLY A 1 86 ? -39.132 1.874 36.989 1.00 69.06 86 GLY A O 1
ATOM 624 N N . ALA A 1 87 ? -41.037 0.807 37.506 1.00 71.50 87 ALA A N 1
ATOM 625 C CA . ALA A 1 87 ? -40.885 -0.237 36.490 1.00 71.50 87 ALA A CA 1
ATOM 626 C C . ALA A 1 87 ? -40.875 0.338 35.059 1.00 71.50 87 ALA A C 1
ATOM 628 O O . ALA A 1 87 ? -40.064 -0.070 34.223 1.00 71.50 87 ALA A O 1
ATOM 629 N N . ARG A 1 88 ? -41.732 1.331 34.778 1.00 73.62 88 ARG A N 1
ATOM 630 C CA . ARG A 1 88 ? -41.768 2.030 33.480 1.00 73.62 88 ARG A CA 1
ATOM 631 C C . ARG A 1 88 ? -40.508 2.867 33.235 1.00 73.62 88 ARG A C 1
ATOM 633 O O . ARG A 1 88 ? -39.986 2.839 32.121 1.00 73.62 88 ARG A O 1
ATOM 640 N N . LEU A 1 89 ? -39.998 3.559 34.257 1.00 75.31 89 LEU A N 1
ATOM 641 C CA . LEU A 1 89 ? -38.752 4.333 34.173 1.00 75.31 89 LEU A CA 1
ATOM 642 C C . LEU A 1 89 ? -37.528 3.421 33.980 1.00 75.31 89 LEU A C 1
ATOM 644 O O . LEU A 1 89 ? -36.676 3.690 33.137 1.00 75.31 89 LEU A O 1
ATOM 648 N N . ALA A 1 90 ? -37.456 2.304 34.708 1.00 73.75 90 ALA A N 1
ATOM 649 C CA . ALA A 1 90 ? -36.388 1.320 34.544 1.00 73.75 90 ALA A CA 1
ATOM 650 C C . ALA A 1 90 ? -36.392 0.720 33.129 1.00 73.75 90 ALA A C 1
ATOM 652 O O . ALA A 1 90 ? -35.338 0.585 32.509 1.00 73.75 90 ALA A O 1
ATOM 653 N N . ALA A 1 91 ? -37.575 0.430 32.578 1.00 74.88 91 ALA A N 1
ATOM 654 C CA . ALA A 1 91 ? -37.712 -0.049 31.206 1.00 74.88 91 ALA A CA 1
ATOM 655 C C . ALA A 1 91 ? -37.319 1.009 30.156 1.00 74.88 91 ALA A C 1
ATOM 657 O O . ALA A 1 91 ? -36.761 0.646 29.118 1.00 74.88 91 ALA A O 1
ATOM 658 N N . SER A 1 92 ? -37.582 2.303 30.391 1.00 78.12 92 SER A N 1
ATOM 659 C CA . SER A 1 92 ? -37.137 3.360 29.469 1.00 78.12 92 SER A CA 1
ATOM 660 C C . SER A 1 92 ? -35.623 3.547 29.518 1.00 78.12 92 SER A C 1
ATOM 662 O O . SER A 1 92 ? -34.987 3.582 28.467 1.00 78.12 92 SER A O 1
ATOM 664 N N . LEU A 1 93 ? -35.040 3.573 30.719 1.00 78.69 93 LEU A N 1
ATOM 665 C CA . LEU A 1 93 ? -33.592 3.678 30.904 1.00 78.69 93 LEU A CA 1
ATOM 666 C C . LEU A 1 93 ? -32.858 2.475 30.302 1.00 78.69 93 LEU A C 1
ATOM 668 O O . LEU A 1 93 ? -31.859 2.666 29.617 1.00 78.69 93 LEU A O 1
ATOM 672 N N . ALA A 1 94 ? -33.382 1.257 30.469 1.00 77.88 94 ALA A N 1
ATOM 673 C CA . ALA A 1 94 ? -32.815 0.055 29.855 1.00 77.88 94 ALA A CA 1
ATOM 674 C C . ALA A 1 94 ? -32.819 0.113 28.316 1.00 77.88 94 ALA A C 1
ATOM 676 O O . ALA A 1 94 ? 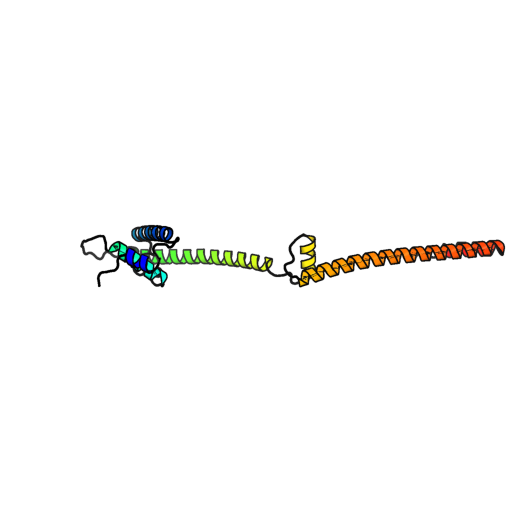-31.863 -0.315 27.677 1.00 77.88 94 ALA A O 1
ATOM 677 N N . ARG A 1 95 ? -33.865 0.681 27.701 1.00 77.00 95 ARG A N 1
ATOM 678 C CA . ARG A 1 95 ? -33.907 0.876 26.240 1.00 77.00 95 ARG A CA 1
ATOM 679 C C . ARG A 1 95 ? -32.917 1.936 25.770 1.00 77.00 95 ARG A C 1
ATOM 681 O O . ARG A 1 95 ? -32.340 1.799 24.693 1.00 77.00 95 ARG A O 1
ATOM 688 N N . ASP A 1 96 ? -32.726 2.997 26.546 1.00 77.31 96 ASP A N 1
ATOM 689 C CA . ASP A 1 96 ? -31.785 4.055 26.188 1.00 77.31 96 ASP A CA 1
ATOM 690 C C . ASP A 1 96 ? -30.330 3.599 26.344 1.00 77.31 96 ASP A C 1
ATOM 692 O O . ASP A 1 96 ? -29.516 3.883 25.464 1.00 77.31 96 ASP A O 1
ATOM 696 N N . THR A 1 97 ? -30.005 2.800 27.364 1.00 77.31 97 THR A N 1
ATOM 697 C CA . THR A 1 97 ? -28.673 2.183 27.488 1.00 77.31 97 THR A CA 1
ATOM 698 C C . THR A 1 97 ? -28.404 1.169 26.377 1.00 77.31 97 THR A C 1
ATOM 700 O O . THR A 1 97 ? -27.290 1.112 25.855 1.00 77.31 97 THR A O 1
ATOM 703 N N . GLU A 1 98 ? -29.415 0.421 25.934 1.00 76.00 98 GLU A N 1
ATOM 704 C CA . GLU A 1 98 ? -29.306 -0.500 24.795 1.00 76.00 98 GLU A CA 1
ATOM 705 C C . GLU A 1 98 ? -29.076 0.248 23.467 1.00 76.00 98 GLU A C 1
ATOM 707 O O . GLU A 1 98 ? -28.235 -0.146 22.659 1.00 76.00 98 GLU A O 1
ATOM 712 N N . ARG A 1 99 ? -29.727 1.402 23.260 1.00 79.81 99 ARG A N 1
ATOM 713 C CA . ARG A 1 99 ? -29.451 2.273 22.099 1.00 79.81 99 ARG A CA 1
ATOM 714 C C . ARG A 1 99 ? -28.058 2.894 22.139 1.00 79.81 99 ARG A C 1
ATOM 716 O O . ARG A 1 99 ? -27.411 2.984 21.095 1.00 79.81 99 ARG A O 1
ATOM 723 N N . ILE A 1 100 ? -27.616 3.365 23.306 1.00 80.25 100 ILE A N 1
ATOM 724 C CA . ILE A 1 100 ? -26.291 3.982 23.474 1.00 80.25 100 ILE A CA 1
ATOM 725 C C . ILE A 1 100 ? -25.206 2.929 23.243 1.00 80.25 100 ILE A C 1
ATOM 727 O O . ILE A 1 100 ? -24.349 3.129 22.385 1.00 80.25 100 ILE A O 1
ATOM 731 N N . SER A 1 101 ? -25.307 1.772 23.899 1.00 73.12 101 SER A N 1
ATOM 732 C CA . SER A 1 101 ? -24.366 0.663 23.709 1.00 73.12 101 SER A CA 1
ATOM 733 C C . SER A 1 101 ? -24.392 0.099 22.284 1.00 73.12 101 SER A C 1
ATOM 735 O O . SER A 1 101 ? -23.341 -0.233 21.741 1.00 73.12 101 SER A O 1
ATOM 737 N N . GLY A 1 102 ? -25.555 0.057 21.626 1.00 78.25 102 GLY A N 1
ATOM 738 C CA . GLY A 1 102 ? -25.662 -0.309 20.212 1.00 78.25 102 GLY A CA 1
ATOM 739 C C . GLY A 1 102 ? -24.939 0.674 19.285 1.00 78.25 102 GLY A C 1
ATOM 740 O O . GLY A 1 102 ? -24.232 0.258 18.370 1.00 78.25 102 GLY A O 1
ATOM 741 N N . ARG A 1 103 ? -25.046 1.983 19.547 1.00 80.56 103 ARG A N 1
ATOM 742 C CA . ARG A 1 103 ? -24.290 3.013 18.811 1.00 80.56 103 ARG A CA 1
ATOM 743 C C . ARG A 1 103 ? -22.790 2.932 19.071 1.00 80.56 103 ARG A C 1
ATOM 745 O O . ARG A 1 103 ? -22.011 3.164 18.153 1.00 80.56 103 ARG A O 1
ATOM 752 N N . GLU A 1 104 ? -22.381 2.635 20.298 1.00 77.25 104 GLU A N 1
ATOM 753 C CA . GLU A 1 104 ? -20.970 2.435 20.634 1.00 77.25 104 GLU A CA 1
ATOM 754 C C . GLU A 1 104 ? -20.406 1.184 19.963 1.00 77.25 104 GLU A C 1
ATOM 756 O O . GLU A 1 104 ? -19.318 1.253 19.400 1.00 77.25 104 GLU A O 1
ATOM 761 N N . ARG A 1 105 ? -21.167 0.082 19.919 1.00 78.06 105 ARG A N 1
ATOM 762 C CA . ARG A 1 105 ? -20.799 -1.113 19.147 1.00 78.06 105 ARG A CA 1
ATOM 763 C C . ARG A 1 105 ? -20.618 -0.809 17.669 1.00 78.06 105 ARG A C 1
ATOM 765 O O . ARG A 1 105 ? -19.580 -1.160 17.136 1.00 78.06 105 ARG A O 1
ATOM 772 N N . LEU A 1 106 ? -21.555 -0.094 17.046 1.00 76.81 106 LEU A N 1
ATOM 773 C CA . LEU A 1 106 ? -21.433 0.300 15.637 1.00 76.81 106 LEU A CA 1
ATOM 774 C C . LEU A 1 106 ? -20.191 1.166 15.386 1.00 76.81 106 LEU A C 1
ATOM 776 O O . LEU A 1 106 ? -19.465 0.938 14.428 1.00 76.81 106 LEU A O 1
ATOM 780 N N . LYS A 1 107 ? -19.890 2.120 16.278 1.00 85.25 107 LYS A N 1
ATOM 781 C CA . LYS A 1 107 ? -18.653 2.914 16.184 1.00 85.25 107 LYS A CA 1
ATOM 782 C C . LYS A 1 107 ? -17.403 2.046 16.317 1.00 85.25 107 LYS A C 1
ATOM 784 O O . LYS A 1 107 ? -16.443 2.253 15.583 1.00 85.25 107 LYS A O 1
ATOM 789 N N . LEU A 1 108 ? -17.397 1.102 17.258 1.00 78.31 108 LEU A N 1
ATOM 790 C CA . LEU A 1 108 ? -16.275 0.185 17.445 1.00 78.31 108 LEU A CA 1
ATOM 791 C C . LEU A 1 108 ? -16.107 -0.734 16.232 1.00 78.31 108 LEU A C 1
ATOM 793 O O . LEU A 1 108 ? -14.986 -0.895 15.762 1.00 78.31 108 LEU A O 1
ATOM 797 N N . GLU A 1 109 ? -17.196 -1.265 15.683 1.00 76.88 109 GLU A N 1
ATOM 798 C CA . GLU A 1 109 ? -17.202 -2.041 14.441 1.00 76.88 109 GLU A CA 1
ATOM 799 C C . GLU A 1 109 ? -16.643 -1.227 13.272 1.00 76.88 109 GLU A C 1
ATOM 801 O O . GLU A 1 109 ? -15.733 -1.710 12.607 1.00 76.88 109 GLU A O 1
ATOM 806 N N . ASP A 1 110 ? -17.065 0.026 13.087 1.00 80.94 110 ASP A N 1
ATOM 807 C CA . ASP A 1 110 ? -16.515 0.907 12.048 1.00 80.94 110 ASP A CA 1
ATOM 808 C C . ASP A 1 110 ? -15.010 1.154 12.241 1.00 80.94 110 ASP A C 1
ATOM 810 O O . ASP A 1 110 ? -14.231 1.098 11.286 1.00 80.94 110 ASP A O 1
ATOM 814 N N . THR A 1 111 ? -14.562 1.384 13.481 1.00 73.50 111 THR A N 1
ATOM 815 C CA . THR A 1 111 ? -13.128 1.574 13.763 1.00 73.50 111 THR A CA 1
ATOM 816 C C . THR A 1 111 ? -12.317 0.297 13.548 1.00 73.50 111 THR A C 1
ATOM 818 O O . THR A 1 111 ? -11.215 0.363 13.005 1.00 73.50 111 THR A O 1
ATOM 821 N N . LEU A 1 112 ? -12.859 -0.868 13.914 1.00 68.69 112 LEU A N 1
ATOM 822 C CA . LEU A 1 112 ? -12.233 -2.171 13.692 1.00 68.69 112 LEU A CA 1
ATOM 823 C C . LEU A 1 112 ? -12.197 -2.524 12.208 1.00 68.69 112 LEU A C 1
ATOM 825 O O . LEU A 1 112 ? -11.186 -3.035 11.740 1.00 68.69 112 LEU A O 1
ATOM 829 N N . GLN A 1 113 ? -13.254 -2.206 11.464 1.00 73.31 113 GLN A N 1
ATOM 830 C CA . GLN A 1 113 ? -13.316 -2.353 10.016 1.00 73.31 113 GLN A CA 1
ATOM 831 C C . GLN A 1 113 ? -12.254 -1.466 9.353 1.00 73.31 113 GLN A C 1
ATOM 833 O O . GLN A 1 113 ? -11.477 -1.952 8.533 1.00 73.31 113 GLN A O 1
ATOM 838 N N . SER A 1 114 ? -12.150 -0.192 9.745 1.00 68.06 114 SER A N 1
ATOM 839 C CA . SER A 1 114 ? -11.123 0.729 9.235 1.00 68.06 114 SER A CA 1
ATOM 840 C C . SER A 1 114 ? -9.710 0.217 9.528 1.00 68.06 114 SER A C 1
ATOM 842 O O . SER A 1 114 ? -8.890 0.118 8.616 1.00 68.06 114 SER A O 1
ATOM 844 N N . LEU A 1 115 ? -9.446 -0.19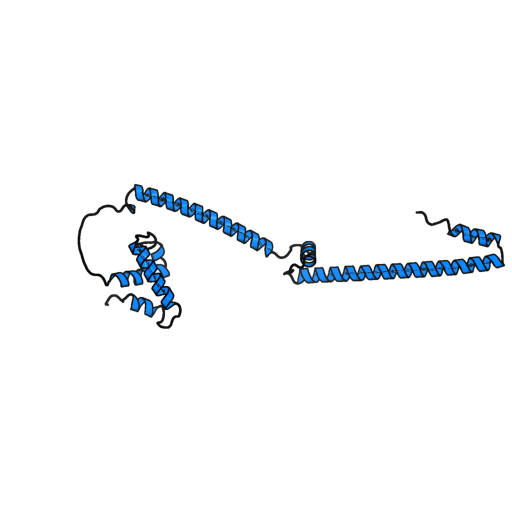1 10.773 1.00 63.44 115 LEU A N 1
ATOM 845 C CA . LEU A 1 115 ? -8.160 -0.762 11.181 1.00 63.44 115 LEU A CA 1
ATOM 846 C C . LEU A 1 115 ? -7.852 -2.063 10.436 1.00 63.44 115 LEU A C 1
ATOM 848 O O . LEU A 1 115 ? -6.724 -2.259 9.997 1.00 63.44 115 LEU A O 1
ATOM 852 N N . ALA A 1 116 ? -8.838 -2.941 10.247 1.00 63.00 116 ALA A N 1
ATOM 853 C CA . ALA A 1 116 ? -8.677 -4.167 9.475 1.00 63.00 116 ALA A CA 1
ATOM 854 C C . ALA A 1 116 ? -8.319 -3.853 8.017 1.00 63.00 116 ALA A C 1
ATOM 856 O O . ALA A 1 116 ? -7.404 -4.462 7.472 1.00 63.00 116 ALA A O 1
ATOM 857 N N . THR A 1 117 ? -8.963 -2.857 7.407 1.00 62.84 117 THR A N 1
ATOM 858 C CA . THR A 1 117 ? -8.674 -2.441 6.026 1.00 62.84 117 THR A CA 1
ATOM 859 C C . THR A 1 117 ? -7.259 -1.862 5.885 1.00 62.84 117 THR A C 1
ATOM 861 O O . THR A 1 117 ? -6.578 -2.154 4.905 1.00 62.84 117 THR A O 1
ATOM 864 N N . GLU A 1 118 ? -6.775 -1.106 6.875 1.00 59.56 118 GLU A N 1
ATOM 865 C CA . GLU A 1 118 ? -5.388 -0.602 6.928 1.00 59.56 118 GLU A CA 1
ATOM 866 C C . GLU A 1 118 ? -4.347 -1.685 7.264 1.00 59.56 118 GLU A C 1
ATOM 868 O O . GLU A 1 118 ? -3.156 -1.553 6.954 1.00 59.56 118 GLU A O 1
ATOM 873 N N . LEU A 1 119 ? -4.768 -2.756 7.939 1.00 57.06 119 LEU A N 1
ATOM 874 C CA . LEU A 1 119 ? -3.908 -3.868 8.342 1.00 57.06 119 LEU A CA 1
ATOM 875 C C . LEU A 1 119 ? -3.865 -5.001 7.317 1.00 57.06 119 LEU A C 1
ATOM 877 O O . LEU A 1 119 ? -2.942 -5.819 7.386 1.00 57.06 119 LEU A O 1
ATOM 881 N N . LEU A 1 120 ? -4.805 -5.054 6.368 1.00 58.28 120 LEU A N 1
ATOM 882 C CA . LEU A 1 120 ? -4.769 -6.050 5.307 1.00 58.28 120 LEU A CA 1
ATOM 883 C C . LEU A 1 120 ? -3.530 -5.827 4.421 1.00 58.28 120 LEU A C 1
ATOM 885 O O . LEU A 1 120 ? -3.276 -4.707 3.969 1.00 58.28 120 LEU A O 1
ATOM 889 N N . PRO A 1 121 ? -2.740 -6.882 4.145 1.00 57.53 121 PRO A N 1
ATOM 890 C CA . PRO A 1 121 ? -1.668 -6.781 3.170 1.00 57.53 121 PRO A CA 1
ATOM 891 C C . PRO A 1 121 ? -2.261 -6.390 1.808 1.00 57.53 121 PRO A C 1
ATOM 893 O O . PRO A 1 121 ? -3.359 -6.845 1.474 1.00 57.53 121 PRO A O 1
ATOM 896 N N . PRO A 1 122 ? -1.560 -5.560 1.014 1.00 60.12 122 PRO A N 1
ATOM 897 C CA . PRO A 1 122 ? -2.042 -5.188 -0.307 1.00 60.12 122 PRO A CA 1
ATOM 898 C C . PRO A 1 122 ? -2.296 -6.462 -1.118 1.00 60.12 122 PRO A C 1
ATOM 900 O O . PRO A 1 122 ? -1.399 -7.293 -1.265 1.00 60.12 122 PRO A O 1
ATOM 903 N N . ALA A 1 123 ? -3.528 -6.612 -1.609 1.00 62.41 123 ALA A N 1
ATOM 904 C CA . ALA A 1 123 ? -3.940 -7.771 -2.398 1.00 62.41 123 ALA A CA 1
ATOM 905 C C . ALA A 1 123 ? -3.153 -7.880 -3.717 1.00 62.41 123 ALA A C 1
ATOM 907 O O . ALA A 1 123 ? -2.923 -8.985 -4.195 1.00 62.41 123 ALA A O 1
ATOM 908 N N . ASP A 1 124 ? -2.679 -6.741 -4.241 1.00 65.19 124 ASP A N 1
ATOM 909 C CA . ASP A 1 124 ? -1.970 -6.634 -5.514 1.00 65.19 124 ASP A CA 1
ATOM 910 C C . ASP A 1 124 ? -0.616 -5.921 -5.391 1.00 65.19 124 ASP A C 1
ATOM 912 O O . ASP A 1 124 ? -0.444 -4.935 -4.661 1.00 65.19 124 ASP A O 1
ATOM 916 N N . VAL A 1 125 ? 0.344 -6.393 -6.192 1.00 63.00 125 VAL A N 1
ATOM 917 C CA . VAL A 1 125 ? 1.722 -5.873 -6.291 1.00 63.00 125 VAL A CA 1
ATOM 918 C C . VAL A 1 125 ? 1.744 -4.395 -6.691 1.00 63.00 125 VAL A C 1
ATOM 920 O O . VAL A 1 125 ? 2.584 -3.627 -6.228 1.00 63.00 125 VAL A O 1
ATOM 923 N N . GLU A 1 126 ? 0.791 -3.966 -7.513 1.00 66.19 126 GLU A N 1
ATOM 924 C CA . GLU A 1 126 ? 0.691 -2.592 -8.008 1.00 66.19 126 GLU A CA 1
ATOM 925 C C . GLU A 1 126 ? 0.331 -1.592 -6.893 1.00 66.19 126 GLU A C 1
ATOM 927 O O . GLU A 1 126 ? 0.827 -0.460 -6.846 1.00 66.19 126 GLU A O 1
ATOM 932 N N . THR A 1 127 ? -0.494 -2.033 -5.942 1.00 68.56 127 THR A N 1
ATOM 933 C CA . THR A 1 127 ? -0.854 -1.273 -4.742 1.00 68.56 127 THR A CA 1
ATOM 934 C C . THR A 1 127 ? 0.336 -1.205 -3.788 1.00 68.56 127 THR A C 1
ATOM 936 O O . THR A 1 127 ? 0.654 -0.125 -3.289 1.00 68.56 127 THR A O 1
ATOM 939 N N . ALA A 1 128 ? 1.073 -2.312 -3.636 1.00 64.56 128 ALA A N 1
ATOM 940 C CA . ALA A 1 128 ? 2.327 -2.339 -2.884 1.00 64.56 128 ALA A CA 1
ATOM 941 C C . ALA A 1 128 ? 3.389 -1.396 -3.487 1.00 64.56 128 ALA A C 1
ATOM 943 O O . ALA A 1 128 ? 4.047 -0.665 -2.750 1.00 64.56 128 ALA A O 1
ATOM 944 N N . MET A 1 129 ? 3.519 -1.323 -4.820 1.00 64.00 129 MET A N 1
ATOM 945 C CA . MET A 1 129 ? 4.431 -0.373 -5.478 1.00 64.00 129 MET A CA 1
ATOM 946 C C . MET A 1 129 ? 4.070 1.085 -5.190 1.00 64.00 129 MET A C 1
ATOM 948 O O . MET A 1 129 ? 4.958 1.904 -4.945 1.00 64.00 129 MET A O 1
ATOM 952 N N . ARG A 1 130 ? 2.776 1.427 -5.205 1.00 73.94 130 ARG A N 1
ATOM 953 C CA . ARG A 1 130 ? 2.317 2.780 -4.855 1.00 73.94 130 ARG A CA 1
ATOM 954 C C . ARG A 1 130 ? 2.644 3.139 -3.405 1.00 73.94 130 ARG A C 1
ATOM 956 O O . ARG A 1 130 ? 3.051 4.272 -3.165 1.00 73.94 130 ARG A O 1
ATOM 963 N N . GLN A 1 131 ? 2.519 2.190 -2.480 1.00 70.25 131 GLN A N 1
ATOM 964 C CA . GLN A 1 131 ? 2.863 2.373 -1.066 1.00 70.25 131 GLN A CA 1
ATOM 965 C C . GLN A 1 131 ? 4.376 2.578 -0.869 1.00 70.25 131 GLN A C 1
ATOM 967 O O . GLN A 1 131 ? 4.777 3.559 -0.246 1.00 70.25 131 GLN A O 1
ATOM 972 N N . VAL A 1 132 ? 5.234 1.764 -1.505 1.00 68.44 132 VAL A N 1
ATOM 973 C CA . VAL A 1 132 ? 6.704 1.952 -1.453 1.00 68.44 132 VAL A CA 1
ATOM 974 C C . VAL A 1 132 ? 7.122 3.304 -2.030 1.00 68.44 132 VAL A C 1
ATOM 976 O O . VAL A 1 132 ? 7.929 4.006 -1.426 1.00 68.44 132 VAL A O 1
ATOM 979 N N . ARG A 1 133 ? 6.550 3.716 -3.171 1.00 69.94 133 ARG A N 1
ATOM 980 C CA . ARG A 1 133 ? 6.848 5.025 -3.785 1.00 69.94 133 ARG A CA 1
ATOM 981 C C . ARG A 1 133 ? 6.422 6.209 -2.909 1.00 69.94 133 ARG A C 1
ATOM 983 O O . ARG A 1 133 ? 6.989 7.287 -3.046 1.00 69.94 133 ARG A O 1
ATOM 990 N N . ARG A 1 134 ? 5.444 6.014 -2.020 1.00 74.81 134 ARG A N 1
ATOM 991 C CA . ARG A 1 134 ? 5.007 7.000 -1.018 1.00 74.81 134 ARG A CA 1
ATOM 992 C C . ARG A 1 134 ? 5.803 6.938 0.292 1.00 74.81 134 ARG A C 1
ATOM 994 O O . ARG A 1 134 ? 5.598 7.791 1.145 1.00 74.81 134 ARG A O 1
ATOM 1001 N N . GLY A 1 135 ? 6.721 5.979 0.442 1.00 69.75 135 GLY A N 1
ATOM 1002 C CA . GLY A 1 135 ? 7.505 5.779 1.664 1.00 69.75 135 GLY A CA 1
ATOM 1003 C C . GLY A 1 135 ? 6.778 4.988 2.759 1.00 69.75 135 GLY A C 1
ATOM 1004 O O . GLY A 1 135 ? 7.208 5.005 3.909 1.00 69.75 135 GLY A O 1
ATOM 1005 N N . GLU A 1 136 ? 5.684 4.300 2.427 1.00 70.69 136 GLU A N 1
ATOM 1006 C CA . GLU A 1 136 ? 4.912 3.486 3.369 1.00 70.69 136 GLU A CA 1
ATOM 1007 C C . GLU A 1 136 ? 5.514 2.072 3.518 1.00 70.69 136 GLU A C 1
ATOM 1009 O O . GLU A 1 136 ? 6.041 1.483 2.570 1.00 70.69 136 GLU A O 1
ATOM 1014 N N . LEU A 1 137 ? 5.434 1.510 4.731 1.00 62.56 137 LEU A N 1
ATOM 1015 C CA . LEU A 1 137 ? 5.961 0.180 5.059 1.00 62.56 137 LEU A CA 1
ATOM 1016 C C . LEU A 1 137 ? 5.110 -0.926 4.419 1.00 62.56 137 LEU A C 1
ATOM 1018 O O . LEU A 1 137 ? 3.985 -1.187 4.847 1.00 62.56 137 LEU A O 1
ATOM 1022 N N . VAL A 1 138 ? 5.680 -1.652 3.455 1.00 62.88 138 VAL A N 1
ATOM 1023 C CA . VAL A 1 138 ? 5.059 -2.868 2.911 1.00 62.88 138 VAL A CA 1
ATOM 1024 C C . VAL A 1 138 ? 5.276 -4.024 3.882 1.00 62.88 138 VAL A C 1
ATOM 1026 O O . VAL A 1 138 ? 6.379 -4.546 4.028 1.00 62.88 138 VAL A O 1
ATOM 1029 N N . LYS A 1 139 ? 4.197 -4.441 4.549 1.00 67.75 139 LYS A N 1
ATOM 1030 C CA . LYS A 1 139 ? 4.231 -5.460 5.615 1.00 67.75 139 LYS A CA 1
ATOM 1031 C C . LYS A 1 139 ? 4.435 -6.897 5.106 1.00 67.75 139 LYS A C 1
ATOM 1033 O O . LYS A 1 139 ? 4.723 -7.786 5.900 1.00 67.75 139 LYS A O 1
ATOM 1038 N N . SER A 1 140 ? 4.310 -7.143 3.797 1.00 73.06 140 SER A N 1
ATOM 1039 C CA . SER A 1 140 ? 4.549 -8.458 3.184 1.00 73.06 140 SER A CA 1
ATOM 1040 C C . SER A 1 140 ? 5.938 -8.532 2.550 1.00 73.06 140 SER A C 1
ATOM 1042 O O . SER A 1 140 ? 6.229 -7.827 1.583 1.00 73.06 140 SER A O 1
ATOM 1044 N N . LYS A 1 141 ? 6.782 -9.443 3.055 1.00 73.94 141 LYS A N 1
ATOM 1045 C CA . LYS A 1 141 ? 8.126 -9.713 2.513 1.00 73.94 141 LYS A CA 1
ATOM 1046 C C . LYS A 1 141 ? 8.086 -10.105 1.032 1.00 73.94 141 LYS A C 1
ATOM 1048 O O . LYS A 1 141 ? 8.945 -9.668 0.277 1.00 73.94 141 LYS A O 1
ATOM 1053 N N . LEU A 1 142 ? 7.086 -10.891 0.623 1.00 75.06 142 LEU A N 1
ATOM 1054 C CA . LEU A 1 142 ? 6.926 -11.336 -0.765 1.00 75.06 142 LEU A CA 1
ATOM 1055 C C . LEU A 1 142 ? 6.580 -10.159 -1.685 1.00 75.06 142 LEU A C 1
ATOM 1057 O O . LEU A 1 142 ? 7.195 -9.996 -2.734 1.00 75.06 142 LEU A O 1
ATOM 1061 N N . ALA A 1 143 ? 5.640 -9.307 -1.263 1.00 69.81 143 ALA A N 1
ATOM 1062 C CA . ALA A 1 143 ? 5.278 -8.115 -2.022 1.00 69.81 143 ALA A CA 1
ATOM 1063 C C . ALA A 1 143 ? 6.479 -7.170 -2.141 1.00 69.81 143 ALA A C 1
ATOM 1065 O O . ALA A 1 143 ? 6.788 -6.700 -3.229 1.00 69.81 143 ALA A O 1
ATOM 1066 N N . PHE A 1 144 ? 7.218 -6.958 -1.051 1.00 72.38 144 PHE A N 1
ATOM 1067 C CA . PHE A 1 144 ? 8.418 -6.128 -1.067 1.00 72.38 144 PHE A CA 1
ATOM 1068 C C . PHE A 1 144 ? 9.521 -6.690 -1.980 1.00 72.38 144 PHE A C 1
ATOM 1070 O O . PHE A 1 144 ? 10.116 -5.940 -2.749 1.00 72.38 144 PHE A O 1
ATOM 1077 N N . GLN A 1 145 ? 9.759 -8.006 -1.955 1.00 79.94 145 GLN A N 1
ATOM 1078 C CA . GLN A 1 145 ? 10.708 -8.663 -2.862 1.00 79.94 145 GLN A CA 1
ATOM 1079 C C . GLN A 1 145 ? 10.297 -8.512 -4.331 1.00 79.94 145 GLN A C 1
ATOM 1081 O O . GLN A 1 145 ? 11.142 -8.172 -5.153 1.00 79.94 145 GLN A O 1
ATOM 1086 N N . ALA A 1 146 ? 9.012 -8.686 -4.649 1.00 78.44 146 ALA A N 1
ATOM 1087 C CA . ALA A 1 146 ? 8.500 -8.486 -6.004 1.00 78.44 146 ALA A CA 1
ATOM 1088 C C . ALA A 1 146 ? 8.664 -7.031 -6.475 1.00 78.44 146 ALA A C 1
ATOM 1090 O O . ALA A 1 146 ? 9.065 -6.791 -7.611 1.00 78.44 146 ALA A O 1
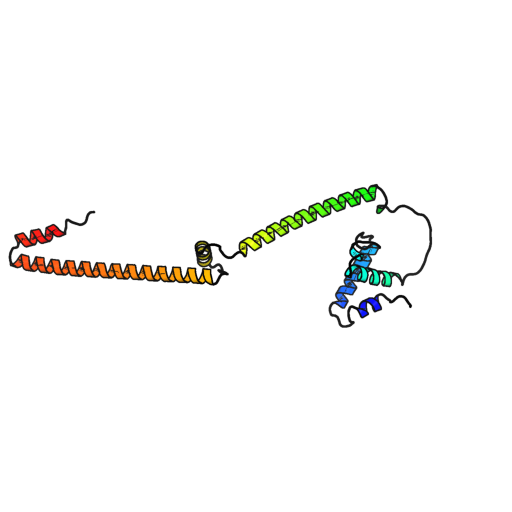ATOM 1091 N N . VAL A 1 147 ? 8.414 -6.052 -5.597 1.00 77.88 147 VAL A N 1
ATOM 1092 C CA . VAL A 1 147 ? 8.626 -4.631 -5.914 1.00 77.88 147 VAL A CA 1
ATOM 1093 C C . VAL A 1 147 ? 10.104 -4.329 -6.160 1.00 77.88 147 VAL A C 1
ATOM 1095 O O . VAL A 1 147 ? 10.427 -3.675 -7.149 1.00 77.88 147 VAL A O 1
ATOM 1098 N N . LEU A 1 148 ? 11.009 -4.815 -5.306 1.00 82.62 148 LEU A N 1
ATOM 1099 C CA . LEU A 1 148 ? 12.448 -4.615 -5.502 1.00 82.62 148 LEU A CA 1
ATOM 1100 C C . LEU A 1 148 ? 12.946 -5.255 -6.798 1.00 82.62 148 LEU A C 1
ATOM 1102 O O . LEU A 1 148 ? 13.744 -4.642 -7.503 1.00 82.62 148 LEU A O 1
ATOM 1106 N N . GLN A 1 149 ? 12.456 -6.451 -7.120 1.00 83.69 149 GLN A N 1
ATOM 1107 C CA . GLN A 1 149 ? 12.841 -7.156 -8.334 1.00 83.69 149 GLN A CA 1
ATOM 1108 C C . GLN A 1 149 ? 12.328 -6.447 -9.592 1.00 83.69 149 GLN A C 1
ATOM 1110 O O . GLN A 1 149 ? 13.088 -6.239 -10.531 1.00 83.69 149 GLN A O 1
ATOM 1115 N N . ASN A 1 150 ? 11.090 -5.949 -9.574 1.00 83.62 150 ASN A N 1
ATOM 1116 C CA . ASN A 1 150 ? 10.576 -5.128 -10.671 1.00 83.62 150 ASN A CA 1
ATOM 1117 C C . ASN A 1 150 ? 11.383 -3.835 -10.853 1.00 83.62 150 ASN A C 1
ATOM 1119 O O . ASN A 1 150 ? 11.691 -3.464 -11.981 1.00 83.62 150 ASN A O 1
ATOM 1123 N N . LEU A 1 151 ? 11.771 -3.161 -9.764 1.00 80.56 151 LEU A N 1
ATOM 1124 C CA . LEU A 1 151 ? 12.602 -1.954 -9.846 1.00 80.56 151 LEU A CA 1
ATOM 1125 C C . LEU A 1 151 ? 14.006 -2.253 -10.391 1.00 80.56 151 LEU A C 1
ATOM 1127 O O . LEU A 1 151 ? 14.535 -1.463 -11.177 1.00 80.56 151 LEU A O 1
ATOM 1131 N N . SER A 1 152 ? 14.610 -3.386 -10.014 1.00 84.75 152 SER A N 1
ATOM 1132 C CA . SER A 1 152 ? 15.893 -3.800 -10.591 1.00 84.75 152 SER A CA 1
ATOM 1133 C C . SER A 1 152 ? 15.762 -4.161 -12.067 1.00 84.75 152 SER A C 1
ATOM 1135 O O . SER A 1 152 ? 16.619 -3.781 -12.863 1.00 84.75 152 SER A O 1
ATOM 1137 N N . ASP A 1 153 ? 14.677 -4.835 -12.446 1.00 87.56 153 ASP A N 1
ATOM 1138 C CA . ASP A 1 153 ? 14.421 -5.229 -13.829 1.00 87.56 153 ASP A CA 1
ATOM 1139 C C . ASP A 1 153 ? 14.164 -3.996 -14.710 1.00 87.56 153 ASP A C 1
ATOM 1141 O O . ASP A 1 153 ? 14.690 -3.908 -15.822 1.00 87.56 153 ASP A O 1
ATOM 1145 N N . GLU A 1 154 ? 13.425 -2.997 -14.215 1.00 82.25 154 GLU A N 1
ATOM 1146 C CA . GLU A 1 154 ? 13.237 -1.703 -14.884 1.00 82.25 154 GLU A CA 1
ATOM 1147 C C . GLU A 1 154 ? 14.571 -0.978 -15.108 1.00 82.25 154 GLU A C 1
ATOM 1149 O O . GLU A 1 154 ? 14.838 -0.515 -16.222 1.00 82.25 154 GLU A O 1
ATOM 1154 N N . ALA A 1 155 ? 15.433 -0.921 -14.087 1.00 85.25 155 ALA A N 1
ATOM 1155 C CA . ALA A 1 155 ? 16.748 -0.292 -14.193 1.00 85.25 155 ALA A CA 1
ATOM 1156 C C . ALA A 1 155 ? 17.644 -1.009 -15.219 1.00 85.25 155 ALA A C 1
ATOM 1158 O O . ALA A 1 155 ? 18.189 -0.367 -16.119 1.00 85.25 155 ALA A O 1
ATOM 1159 N N . GLN A 1 156 ? 17.717 -2.341 -15.160 1.00 85.62 156 GLN A N 1
ATOM 1160 C CA . GLN A 1 156 ? 18.496 -3.143 -16.110 1.00 85.62 156 GLN A CA 1
ATOM 1161 C C . GLN A 1 156 ? 17.967 -3.035 -17.544 1.00 85.62 156 GLN A C 1
ATOM 1163 O O . GLN A 1 156 ? 18.738 -3.041 -18.504 1.00 85.62 156 GLN A O 1
ATOM 1168 N N . ASN A 1 157 ? 16.647 -2.955 -17.721 1.00 85.44 157 ASN A N 1
ATOM 1169 C CA . ASN A 1 157 ? 16.045 -2.753 -19.037 1.00 85.44 157 ASN A CA 1
ATOM 1170 C C . ASN A 1 157 ? 16.358 -1.355 -19.589 1.00 85.44 157 ASN A C 1
ATOM 1172 O O . ASN A 1 157 ? 16.583 -1.209 -20.792 1.00 85.44 157 ASN A O 1
ATOM 1176 N N . ALA A 1 158 ? 16.393 -0.329 -18.736 1.00 86.19 158 ALA A N 1
ATOM 1177 C CA . ALA A 1 158 ? 16.776 1.021 -19.137 1.00 86.19 158 ALA A CA 1
ATOM 1178 C C . ALA A 1 158 ? 18.252 1.099 -19.558 1.00 86.19 158 ALA A C 1
ATOM 1180 O O . ALA A 1 158 ? 18.557 1.734 -20.568 1.00 86.19 158 ALA A O 1
ATOM 1181 N N . GLU A 1 159 ? 19.151 0.425 -18.837 1.00 83.81 159 GLU A N 1
ATOM 1182 C CA . GLU A 1 159 ? 20.566 0.310 -19.215 1.00 83.81 159 GLU A CA 1
ATOM 1183 C C . GLU A 1 159 ? 20.731 -0.424 -20.546 1.00 83.81 159 GLU A C 1
ATOM 1185 O O . GLU A 1 159 ? 21.308 0.135 -21.475 1.00 83.81 159 GLU A O 1
ATOM 1190 N N . ARG A 1 160 ? 20.092 -1.591 -20.713 1.00 86.19 160 ARG A N 1
ATOM 1191 C CA . ARG A 1 160 ? 20.113 -2.330 -21.987 1.00 86.19 160 ARG A CA 1
ATOM 1192 C C . ARG A 1 160 ? 19.623 -1.495 -23.169 1.00 86.19 160 ARG A C 1
ATOM 1194 O O . ARG A 1 160 ? 20.189 -1.582 -24.253 1.00 86.19 160 ARG A O 1
ATOM 1201 N N . ARG A 1 161 ? 18.591 -0.665 -22.985 1.00 88.00 161 ARG A N 1
ATOM 1202 C CA . ARG A 1 161 ? 18.119 0.252 -24.040 1.00 88.00 161 ARG A CA 1
ATOM 1203 C C . ARG A 1 161 ? 19.159 1.313 -24.397 1.00 88.00 161 ARG A C 1
ATOM 1205 O O . ARG A 1 161 ? 19.290 1.641 -25.572 1.00 88.00 161 ARG A O 1
ATOM 1212 N N . ARG A 1 162 ? 19.887 1.845 -23.411 1.00 85.94 162 ARG A N 1
ATOM 1213 C CA . ARG A 1 162 ? 20.979 2.803 -23.655 1.00 85.94 162 ARG A CA 1
ATOM 1214 C C . ARG A 1 162 ? 22.140 2.138 -24.388 1.00 85.94 162 ARG A C 1
ATOM 1216 O O . ARG A 1 162 ? 22.642 2.715 -25.345 1.00 85.94 162 ARG A O 1
ATOM 1223 N N . ASP A 1 163 ? 22.505 0.924 -23.993 1.00 88.81 163 ASP A N 1
ATOM 1224 C CA . ASP A 1 163 ? 23.581 0.168 -24.639 1.00 88.81 163 ASP A CA 1
ATOM 1225 C C . ASP A 1 163 ? 23.243 -0.168 -26.094 1.00 88.81 163 ASP A C 1
ATOM 1227 O O . ASP A 1 163 ? 24.076 0.017 -26.981 1.00 88.81 163 ASP A O 1
ATOM 1231 N N . LEU A 1 164 ? 22.001 -0.586 -26.361 1.00 88.81 164 LEU A N 1
ATOM 1232 C CA . LEU A 1 164 ? 21.516 -0.814 -27.724 1.00 88.81 164 LEU A CA 1
ATOM 1233 C C . LEU A 1 164 ? 21.531 0.473 -28.555 1.00 88.81 164 LEU A C 1
ATOM 1235 O O . LEU A 1 164 ? 22.009 0.455 -29.684 1.00 88.81 164 LEU A O 1
ATOM 1239 N N . ALA A 1 165 ? 21.092 1.603 -27.993 1.00 90.62 165 ALA A N 1
ATOM 1240 C CA . ALA A 1 165 ? 21.140 2.887 -28.691 1.00 90.62 165 ALA A CA 1
ATOM 1241 C C . ALA A 1 165 ? 22.582 3.298 -29.045 1.00 90.62 165 ALA A C 1
ATOM 1243 O O . ALA A 1 165 ? 22.848 3.727 -30.167 1.00 90.62 165 ALA A O 1
ATOM 1244 N N . LEU A 1 166 ? 23.531 3.107 -28.123 1.00 91.25 166 LEU A N 1
ATOM 1245 C CA . LEU A 1 166 ? 24.951 3.361 -28.379 1.00 91.25 166 LEU A CA 1
ATOM 1246 C C . LEU A 1 166 ? 25.523 2.409 -29.440 1.00 91.25 166 LEU A C 1
ATOM 1248 O O . LEU A 1 166 ? 26.326 2.829 -30.277 1.00 91.25 166 LEU A O 1
ATOM 1252 N N . ALA A 1 167 ? 25.117 1.137 -29.436 1.00 89.38 167 ALA A N 1
ATOM 1253 C CA . ALA A 1 167 ? 25.511 0.174 -30.461 1.00 89.38 167 ALA A CA 1
ATOM 1254 C C . ALA A 1 167 ? 24.989 0.588 -31.846 1.00 89.38 167 ALA A C 1
ATOM 1256 O O . ALA A 1 167 ? 25.774 0.661 -32.793 1.00 89.38 167 ALA A O 1
ATOM 1257 N N . GLU A 1 168 ? 23.715 0.967 -31.953 1.00 89.56 168 GLU A N 1
ATOM 1258 C CA . GLU A 1 168 ? 23.124 1.467 -33.199 1.00 89.56 168 GLU A CA 1
ATOM 1259 C C . GLU A 1 168 ? 23.804 2.748 -33.702 1.00 89.56 168 GLU A C 1
ATOM 1261 O O . GLU A 1 168 ? 24.005 2.922 -34.907 1.00 89.56 168 GLU A O 1
ATOM 1266 N N . GLU A 1 169 ? 24.168 3.672 -32.810 1.00 89.44 169 GLU A N 1
ATOM 1267 C CA . GLU A 1 169 ? 24.918 4.876 -33.181 1.00 89.44 169 GLU A CA 1
ATOM 1268 C C . GLU A 1 169 ? 26.310 4.537 -33.717 1.00 89.44 169 GLU A C 1
ATOM 1270 O O . GLU A 1 169 ? 26.744 5.100 -34.731 1.00 89.44 169 GLU A O 1
ATOM 1275 N N . ASN A 1 170 ? 26.995 3.587 -33.078 1.00 90.88 170 ASN A N 1
ATOM 1276 C CA . ASN A 1 170 ? 28.285 3.095 -33.544 1.00 90.88 170 ASN A CA 1
ATOM 1277 C C . ASN A 1 170 ? 28.161 2.418 -34.915 1.00 90.88 170 ASN A C 1
ATOM 1279 O O . ASN A 1 170 ? 28.959 2.722 -35.803 1.00 90.88 170 ASN A O 1
ATOM 1283 N N . GLU A 1 171 ? 27.141 1.588 -35.138 1.00 88.25 171 GLU A N 1
ATOM 1284 C CA . GLU A 1 171 ? 26.850 0.980 -36.444 1.00 88.25 171 GLU A CA 1
ATOM 1285 C C . GLU A 1 171 ? 26.528 2.033 -37.513 1.00 88.25 171 GLU A C 1
ATOM 1287 O O . GLU A 1 171 ? 27.092 2.022 -38.608 1.00 88.25 171 GLU A O 1
ATOM 1292 N N . LYS A 1 172 ? 25.694 3.030 -37.199 1.00 90.69 172 LYS A N 1
ATOM 1293 C CA . LYS A 1 172 ? 25.421 4.151 -38.115 1.00 90.69 172 LYS A CA 1
ATOM 1294 C C . LYS A 1 172 ? 26.703 4.909 -38.457 1.00 90.69 172 LYS A C 1
ATOM 1296 O O . LYS A 1 172 ? 26.895 5.310 -39.609 1.00 90.69 172 LYS A O 1
ATOM 1301 N N . ARG A 1 173 ? 27.606 5.101 -37.489 1.00 88.81 173 ARG A N 1
ATOM 1302 C CA . ARG A 1 173 ? 28.901 5.760 -37.706 1.00 88.81 173 ARG A CA 1
ATOM 1303 C C . ARG A 1 173 ? 29.829 4.916 -38.581 1.00 88.81 173 ARG A C 1
ATOM 1305 O O . ARG A 1 173 ? 30.458 5.472 -39.484 1.00 88.81 173 ARG A O 1
ATOM 1312 N N . THR A 1 174 ? 29.910 3.603 -38.366 1.00 89.69 174 THR A N 1
ATOM 1313 C CA . THR A 1 174 ? 30.736 2.712 -39.200 1.00 89.69 174 THR A CA 1
ATOM 1314 C C . THR A 1 174 ? 30.202 2.634 -40.627 1.00 89.69 174 THR A C 1
ATOM 1316 O O . THR A 1 174 ? 30.989 2.783 -41.563 1.00 89.69 174 THR A O 1
ATOM 1319 N N . LEU A 1 175 ? 28.883 2.524 -40.813 1.00 89.12 175 LEU A N 1
ATOM 1320 C CA . LEU A 1 175 ? 28.240 2.546 -42.131 1.00 89.12 175 LEU A CA 1
ATOM 1321 C C . LEU A 1 175 ? 28.471 3.874 -42.860 1.00 89.12 175 LEU A C 1
ATOM 1323 O O . LEU A 1 175 ? 28.838 3.872 -44.037 1.00 89.12 175 LEU A O 1
ATOM 1327 N N . ARG A 1 176 ? 28.333 5.015 -42.171 1.00 87.69 176 ARG A N 1
ATOM 1328 C CA . ARG A 1 176 ? 28.654 6.337 -42.744 1.00 87.69 176 ARG A CA 1
ATOM 1329 C C . ARG A 1 176 ? 30.116 6.429 -43.175 1.00 87.69 176 ARG A C 1
ATOM 1331 O O . ARG A 1 176 ? 30.388 6.905 -44.275 1.00 87.69 176 ARG A O 1
ATOM 1338 N N . ASN A 1 177 ? 31.046 5.940 -42.355 1.00 88.88 177 ASN A N 1
ATOM 1339 C CA . ASN A 1 177 ? 32.473 5.934 -42.684 1.00 88.88 177 ASN A CA 1
ATOM 1340 C C . ASN A 1 177 ? 32.791 5.012 -43.872 1.00 88.88 177 ASN A C 1
ATOM 1342 O O . ASN A 1 177 ? 33.549 5.399 -44.762 1.00 88.88 177 ASN A O 1
ATOM 1346 N N . ALA A 1 178 ? 32.207 3.811 -43.914 1.00 88.62 178 ALA A N 1
ATOM 1347 C CA . ALA A 1 178 ? 32.355 2.884 -45.033 1.00 88.62 178 ALA A CA 1
ATOM 1348 C C . ALA A 1 178 ? 31.802 3.493 -46.328 1.00 88.62 178 ALA A C 1
ATOM 1350 O O . ALA A 1 178 ? 32.467 3.466 -47.363 1.00 88.62 178 ALA A O 1
ATOM 1351 N N . ARG A 1 179 ? 30.633 4.137 -46.253 1.00 84.62 179 ARG A N 1
ATOM 1352 C CA . ARG A 1 179 ? 30.035 4.850 -47.382 1.00 84.62 179 ARG A CA 1
ATOM 1353 C C . ARG A 1 179 ? 30.915 5.999 -47.863 1.00 84.62 179 ARG A C 1
ATOM 1355 O O . ARG A 1 179 ? 31.153 6.097 -49.060 1.00 84.62 179 ARG A O 1
ATOM 1362 N N . ALA A 1 180 ? 31.435 6.829 -46.958 1.00 85.00 180 ALA A N 1
ATOM 1363 C CA . ALA A 1 180 ? 32.343 7.918 -47.316 1.00 85.00 180 ALA A CA 1
ATOM 1364 C C . ALA A 1 180 ? 33.584 7.398 -48.060 1.00 85.00 180 ALA A C 1
ATOM 1366 O O . ALA A 1 180 ? 33.975 7.976 -49.070 1.00 85.00 180 ALA A O 1
ATOM 1367 N N . ARG A 1 181 ? 34.154 6.267 -47.621 1.00 87.56 181 ARG A N 1
ATOM 1368 C CA . ARG A 1 181 ? 35.277 5.615 -48.317 1.00 87.56 181 ARG A CA 1
ATOM 1369 C C . ARG A 1 181 ? 34.905 5.154 -49.726 1.00 87.56 181 ARG A C 1
ATOM 1371 O O . ARG A 1 181 ? 35.674 5.407 -50.646 1.00 87.56 181 ARG A O 1
ATOM 1378 N N . ILE A 1 182 ? 33.739 4.527 -49.900 1.00 85.00 182 ILE A N 1
ATOM 1379 C CA . ILE A 1 182 ? 33.246 4.103 -51.223 1.00 85.00 182 ILE A CA 1
ATOM 1380 C C . ILE A 1 182 ? 33.069 5.315 -52.139 1.00 85.00 182 ILE A C 1
ATOM 1382 O O . ILE A 1 182 ? 33.542 5.299 -53.271 1.00 85.00 182 ILE A O 1
ATOM 1386 N N . THR A 1 183 ? 32.446 6.388 -51.646 1.00 82.19 183 THR A N 1
ATOM 1387 C CA . THR A 1 183 ? 32.267 7.616 -52.428 1.00 82.19 183 THR A CA 1
ATOM 1388 C C . THR A 1 183 ? 33.614 8.204 -52.848 1.00 82.19 183 THR A C 1
ATOM 1390 O O . THR A 1 183 ? 33.771 8.561 -54.010 1.00 82.19 183 THR A O 1
ATOM 1393 N N . ILE A 1 184 ? 34.600 8.263 -51.946 1.00 84.94 184 ILE A N 1
ATOM 1394 C CA . ILE A 1 184 ? 35.946 8.776 -52.255 1.00 84.94 184 ILE A CA 1
ATOM 1395 C C . ILE A 1 184 ? 36.647 7.912 -53.316 1.00 84.94 184 ILE A C 1
ATOM 1397 O O . ILE A 1 184 ? 37.193 8.465 -54.269 1.00 84.94 184 ILE A O 1
ATOM 1401 N N . ASP A 1 185 ? 36.596 6.579 -53.202 1.00 86.31 185 ASP A N 1
ATOM 1402 C CA . ASP A 1 185 ? 37.172 5.679 -54.217 1.00 86.31 185 ASP A CA 1
ATOM 1403 C C . ASP A 1 185 ? 36.483 5.848 -55.583 1.00 86.31 185 ASP A C 1
ATOM 1405 O O . ASP A 1 185 ? 37.135 5.847 -56.628 1.00 86.31 185 ASP A O 1
ATOM 1409 N N . MET A 1 186 ? 35.165 6.069 -55.591 1.00 81.31 186 MET A N 1
ATOM 1410 C CA . MET A 1 186 ? 34.419 6.328 -56.821 1.00 81.31 186 MET A CA 1
ATOM 1411 C C . MET A 1 186 ? 34.760 7.681 -57.446 1.00 81.31 186 MET A C 1
ATOM 1413 O O . MET A 1 186 ? 34.882 7.736 -58.663 1.00 81.31 186 MET A O 1
ATOM 1417 N N . VAL A 1 187 ? 34.973 8.749 -56.667 1.00 80.50 187 VAL A N 1
ATOM 1418 C CA . VAL A 1 187 ? 35.379 10.066 -57.208 1.00 80.50 187 VAL A CA 1
ATOM 1419 C C . VAL A 1 187 ? 36.686 9.966 -58.001 1.00 80.50 187 VAL A C 1
ATOM 1421 O O . VAL A 1 187 ? 36.825 10.628 -59.026 1.00 80.50 187 VAL A O 1
ATOM 1424 N N . GLY A 1 188 ? 37.620 9.111 -57.571 1.00 78.94 188 GLY A N 1
ATOM 1425 C CA . GLY A 1 188 ? 38.881 8.881 -58.282 1.00 78.94 188 GLY A CA 1
ATOM 1426 C C . GLY A 1 188 ? 38.747 8.111 -59.604 1.00 78.94 188 GLY A C 1
ATOM 1427 O O . GLY A 1 188 ? 39.674 8.143 -60.410 1.00 78.94 188 GLY A O 1
ATOM 1428 N N . LYS A 1 189 ? 37.619 7.425 -59.839 1.00 85.94 189 LYS A N 1
ATOM 1429 C CA . LYS A 1 189 ? 37.378 6.576 -61.024 1.00 85.94 189 LYS A CA 1
ATOM 1430 C C . LYS A 1 189 ? 36.307 7.145 -61.962 1.00 85.94 189 LYS A C 1
ATOM 1432 O O . LYS A 1 189 ? 36.493 7.127 -63.172 1.00 85.94 189 LYS A O 1
ATOM 1437 N N . ASP A 1 190 ? 35.192 7.623 -61.409 1.00 80.50 190 ASP A N 1
ATOM 1438 C CA . ASP A 1 190 ? 34.029 8.168 -62.116 1.00 80.50 190 ASP A CA 1
ATOM 1439 C C . ASP A 1 190 ? 33.247 9.135 -61.204 1.00 80.50 190 ASP A C 1
ATOM 1441 O O . ASP A 1 190 ? 32.477 8.745 -60.315 1.00 80.50 190 ASP A O 1
ATOM 1445 N N . LEU A 1 191 ? 33.442 10.429 -61.459 1.00 79.50 191 LEU A N 1
ATOM 1446 C CA . LEU A 1 191 ? 32.891 11.522 -60.662 1.00 79.50 191 LEU A CA 1
ATOM 1447 C C . LEU A 1 191 ? 31.358 11.611 -60.769 1.00 79.50 191 LEU A C 1
ATOM 1449 O O . LEU A 1 191 ? 30.691 11.935 -59.785 1.00 79.50 191 LEU A O 1
ATOM 1453 N N . GLY A 1 192 ? 30.783 11.261 -61.926 1.00 80.19 192 GLY A N 1
ATOM 1454 C CA . GLY A 1 192 ? 29.333 11.275 -62.136 1.00 80.19 192 GLY A CA 1
ATOM 1455 C C . GLY A 1 192 ? 28.634 10.194 -61.315 1.00 80.19 192 GLY A C 1
ATOM 1456 O O . GLY A 1 192 ? 27.636 10.457 -60.635 1.00 80.19 192 GLY A O 1
ATOM 1457 N N . ARG A 1 193 ? 29.206 8.985 -61.292 1.00 80.81 193 ARG A N 1
ATOM 1458 C CA . ARG A 1 193 ? 28.670 7.874 -60.494 1.00 80.81 193 ARG A CA 1
ATOM 1459 C C . ARG A 1 193 ? 28.813 8.117 -58.988 1.00 80.81 193 ARG A C 1
ATOM 1461 O O . ARG A 1 193 ? 27.929 7.729 -58.223 1.00 80.81 193 ARG A O 1
ATOM 1468 N N . ALA A 1 194 ? 29.888 8.780 -58.559 1.00 78.62 194 ALA A N 1
ATOM 1469 C CA . ALA A 1 194 ? 30.100 9.137 -57.156 1.00 78.62 194 ALA A CA 1
ATOM 1470 C C . ALA A 1 194 ? 29.057 10.142 -56.640 1.00 78.62 194 ALA A C 1
ATOM 1472 O O . ALA A 1 194 ? 28.516 9.962 -55.547 1.00 78.62 194 ALA A O 1
ATOM 1473 N N . VAL A 1 195 ? 28.724 11.160 -57.444 1.00 78.62 195 VAL A N 1
ATOM 1474 C CA . VAL A 1 195 ? 27.684 12.148 -57.112 1.00 78.62 195 VAL A CA 1
ATOM 1475 C C . VAL A 1 195 ? 26.310 11.478 -57.008 1.00 78.62 195 VAL A C 1
ATOM 1477 O O . VAL A 1 195 ? 25.601 11.696 -56.026 1.00 78.62 195 VAL A O 1
ATOM 1480 N N . LEU A 1 196 ? 25.954 10.589 -57.943 1.00 80.50 196 LEU A N 1
ATOM 1481 C CA . LEU A 1 196 ? 24.684 9.849 -57.888 1.00 80.50 196 LEU A CA 1
ATOM 1482 C C . LEU A 1 196 ? 24.578 8.934 -56.654 1.00 80.50 196 LEU A C 1
ATOM 1484 O O . LEU A 1 196 ? 23.528 8.879 -56.016 1.00 80.50 196 LEU A O 1
ATOM 1488 N N . PHE A 1 197 ? 25.662 8.257 -56.268 1.00 80.75 197 PHE A N 1
ATOM 1489 C CA . PHE A 1 197 ? 25.703 7.399 -55.075 1.00 80.75 197 PHE A CA 1
ATOM 1490 C C . PHE A 1 197 ? 25.662 8.194 -53.754 1.00 80.75 197 PHE A C 1
ATOM 1492 O O . PHE A 1 197 ? 25.063 7.766 -52.759 1.00 80.75 197 PHE A O 1
ATOM 1499 N N . ALA A 1 198 ? 26.270 9.382 -53.726 1.00 78.19 198 ALA A N 1
ATOM 1500 C CA . ALA A 1 198 ? 26.175 10.296 -52.591 1.00 78.19 198 ALA A CA 1
ATOM 1501 C C . ALA A 1 198 ? 24.744 10.838 -52.423 1.00 78.19 198 ALA A C 1
ATOM 1503 O O . ALA A 1 198 ? 24.233 10.866 -51.301 1.00 78.19 198 ALA A O 1
ATOM 1504 N N . LEU A 1 199 ? 24.078 11.178 -53.530 1.00 76.94 199 LEU A N 1
ATOM 1505 C CA . LEU A 1 199 ? 22.719 11.722 -53.530 1.00 76.94 199 LEU A CA 1
ATOM 1506 C C . LEU A 1 199 ? 21.637 10.665 -53.248 1.00 76.94 199 LEU A C 1
ATOM 1508 O O . LEU A 1 199 ? 20.659 10.978 -52.566 1.00 76.94 199 LEU A O 1
ATOM 1512 N N . SER A 1 200 ? 21.801 9.412 -53.697 1.00 73.19 200 SER A N 1
ATOM 1513 C CA . SER A 1 200 ? 20.751 8.390 -53.521 1.00 73.19 200 SER A CA 1
ATOM 1514 C C . SER A 1 200 ? 20.513 8.017 -52.054 1.00 73.19 200 SER A C 1
ATOM 1516 O O . SER A 1 200 ? 19.385 7.755 -51.653 1.00 73.19 200 SER A O 1
ATOM 1518 N N . GLY A 1 201 ? 21.547 8.065 -51.212 1.00 62.75 201 GLY A N 1
ATOM 1519 C CA . GLY A 1 201 ? 21.412 7.785 -49.780 1.00 62.75 201 GLY A CA 1
ATOM 1520 C C . GLY A 1 201 ? 21.149 9.011 -48.897 1.00 62.75 201 GLY A C 1
ATOM 1521 O O . GLY A 1 201 ? 21.359 8.913 -47.692 1.00 62.75 201 GLY A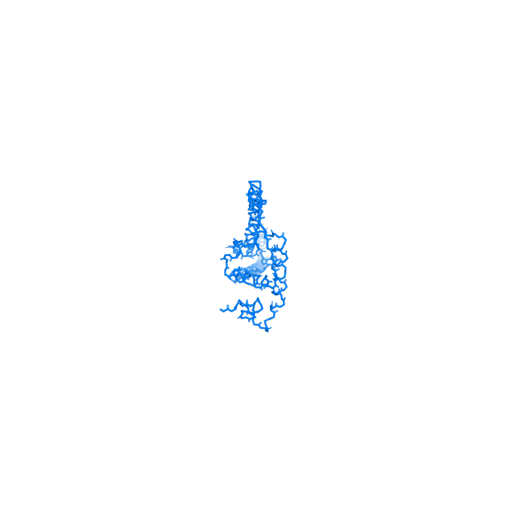 O 1
ATOM 1522 N N . THR A 1 202 ? 20.773 10.162 -49.462 1.00 57.06 202 THR A N 1
ATOM 1523 C CA . THR A 1 202 ? 20.228 11.319 -48.712 1.00 57.06 202 THR A CA 1
ATOM 1524 C C . THR A 1 202 ? 18.701 11.426 -48.803 1.00 57.06 202 THR A C 1
ATOM 1526 O O . THR A 1 202 ? 18.116 12.194 -48.050 1.00 57.06 202 THR A O 1
ATOM 1529 N N . GLY A 1 203 ? 18.046 10.651 -49.679 1.00 48.41 203 GLY A N 1
ATOM 1530 C CA . GLY A 1 203 ? 16.600 10.742 -49.934 1.00 48.41 203 GLY A CA 1
ATOM 1531 C C . GLY A 1 203 ? 15.717 9.659 -49.298 1.00 48.41 203 GLY A C 1
ATOM 1532 O O . GLY A 1 203 ? 14.515 9.682 -49.519 1.00 48.41 203 GLY A O 1
ATOM 1533 N N . GLY A 1 204 ? 16.269 8.703 -48.542 1.00 45.22 204 GLY A N 1
ATOM 1534 C CA . GLY A 1 204 ? 15.529 7.532 -48.041 1.00 45.22 204 GLY A CA 1
ATOM 1535 C C . GLY A 1 204 ? 15.400 7.481 -46.520 1.00 45.22 204 GLY A C 1
ATOM 1536 O O . GLY A 1 204 ? 15.944 6.574 -45.900 1.00 45.22 204 GLY A O 1
ATOM 1537 N N . GLY A 1 205 ? 14.745 8.471 -45.911 1.00 42.59 205 GLY A N 1
ATOM 1538 C CA . GLY A 1 205 ? 14.573 8.553 -44.454 1.00 42.59 205 GLY A CA 1
ATOM 1539 C C . GLY A 1 205 ? 13.267 9.223 -44.040 1.00 42.59 205 GLY A C 1
ATOM 1540 O O . GLY A 1 205 ? 13.283 10.106 -43.189 1.00 42.59 205 GLY A O 1
ATOM 1541 N N . GLY A 1 206 ? 12.166 8.852 -44.689 1.00 38.19 206 GLY A N 1
ATOM 1542 C CA . GLY A 1 206 ? 10.834 9.367 -44.394 1.00 38.19 206 GLY A CA 1
ATOM 1543 C C . GLY A 1 206 ? 9.765 8.317 -44.650 1.00 38.19 206 GLY A C 1
ATOM 1544 O O . GLY A 1 206 ? 9.020 8.468 -45.606 1.00 38.19 206 GLY A O 1
ATOM 1545 N N . GLU A 1 207 ? 9.739 7.280 -43.813 1.00 33.97 207 GLU A N 1
ATOM 1546 C CA . GLU A 1 207 ? 8.551 6.527 -43.378 1.00 33.97 207 GLU A CA 1
ATOM 1547 C C . GLU A 1 207 ? 8.785 6.058 -41.936 1.00 33.97 207 GLU A C 1
ATOM 1549 O O . GLU A 1 207 ? 9.937 5.660 -41.631 1.00 33.97 207 GLU A O 1
#

Foldseek 3Di:
DPQDALVRLCCVVQPPPHPCVVVVVVVLVVLLVCVVVVPQCNDDPHPQCVDPVNVNSVSSSVSVVVPDDDDDDDDDDPDCCRDPNVVVVVVVVVVVVVVVVVVVVVVVVVVVVVVVVVVDQPPDLVVVLVCVVVVHDRPDPVSVVVNVVVVVVVVVVVVVVVVVVVVVVVVVVVVVVVLVVVLVVCCVPPVVVSVVSVVVVVPPDDD

Radius of gyration: 45.4 Å; chains: 1; bounding box: 84×32×128 Å

pLDDT: mean 70.2, std 13.25, range [31.16, 91.25]

Organism: NCBI:txid412755

Secondary structure (DSSP, 8-state):
-PPPPHHHHHHHHS-TT-TTHHHHHHHHHHHHHHHHTT-TTSSTT-TTTTSHHHHHHHHHHHHHHTTS--------PPPGGGSHHHHHHHHHHHHHHHHHHHHHHHHHHHHHHHHHHHHSPPSSHHHHHHHHHTT-----HHHHHHHHHHHHHHHHHHHHHHHHHHHHHHHHHHHHHHHHHHHHHHHTT-HHHHHHHHHHTTS----